Protein AF-A0ABD6SXW4-F1 (afdb_monomer_lite)

Sequence (346 aa):
MRTGWLLDGNQWYYLNSNGTMKTGWLLDGNQWYYLNSNGTMKTGWLQEGSTWYYLQLNGVMQTGFASIDGTTYYFNNSGIWIPENNITATSYINLDLTYASNVTGKEIDADIKKYQPDSPLIGHGNDFVAAQAQYGVNALYLAAHAILESGYGKSEIAYRKHNLFGLRAYDQDPFKYAKYLPTFGDSIAYNANYVRDKYLEKNGSYYYGPTLQGMNVMYSTDQEWSTKIAKIMERIKPFQKQDYLYAKKLPKNPNTLNVDALSNNIPYKTYPQGTKATAKLAAFYYVVPYSFDGVIKSQSVTENNQGTLALGTSVFVHREDPNGWVEFSFTINGNKYWILKTKLNM

Structure (mmCIF, N/CA/C/O backbone):
data_AF-A0ABD6SXW4-F1
#
_entry.id   AF-A0ABD6SXW4-F1
#
loop_
_atom_site.group_PDB
_atom_site.id
_atom_site.type_symbol
_atom_site.label_atom_id
_atom_site.label_alt_id
_atom_site.label_comp_id
_atom_site.label_asym_id
_atom_site.label_entity_id
_atom_site.label_seq_id
_atom_site.pdbx_PDB_ins_code
_atom_site.Cartn_x
_atom_site.Cartn_y
_atom_site.Cartn_z
_atom_site.occupancy
_atom_site.B_iso_or_equiv
_atom_site.auth_seq_id
_atom_site.auth_comp_id
_atom_site.auth_asym_id
_atom_site.auth_atom_id
_atom_site.pdbx_PDB_model_num
ATOM 1 N N . MET A 1 1 ? -51.492 -5.420 15.276 1.00 81.06 1 MET A N 1
ATOM 2 C CA . MET A 1 1 ? -50.187 -5.904 15.779 1.00 81.06 1 MET A CA 1
ATOM 3 C C . MET A 1 1 ? -49.276 -4.698 15.944 1.00 81.06 1 MET A C 1
ATOM 5 O O . MET A 1 1 ? -49.289 -3.856 15.056 1.00 81.06 1 MET A O 1
ATOM 9 N N . ARG A 1 2 ? -48.580 -4.560 17.079 1.00 85.44 2 ARG A N 1
ATOM 10 C CA . ARG A 1 2 ? -47.671 -3.429 17.333 1.00 85.44 2 ARG A CA 1
ATOM 11 C C . ARG A 1 2 ? -46.278 -3.768 16.793 1.00 85.44 2 ARG A C 1
ATOM 13 O O . ARG A 1 2 ? -45.851 -4.911 16.910 1.00 85.44 2 ARG A O 1
ATOM 20 N N . THR A 1 3 ? -45.607 -2.791 16.197 1.00 95.62 3 THR A N 1
ATOM 21 C CA . THR A 1 3 ? -44.266 -2.909 15.602 1.00 95.62 3 THR A CA 1
ATOM 22 C C . THR A 1 3 ? -43.436 -1.682 15.983 1.00 95.62 3 THR A C 1
ATOM 24 O O . THR A 1 3 ? -44.004 -0.651 16.349 1.00 95.62 3 THR A O 1
ATOM 27 N N . GLY A 1 4 ? -42.112 -1.770 15.872 1.00 97.12 4 GLY A N 1
ATOM 28 C CA . GLY A 1 4 ? -41.175 -0.707 16.234 1.00 97.12 4 GLY A CA 1
ATOM 29 C C . GLY A 1 4 ? -40.938 -0.598 17.741 1.00 97.12 4 GLY A C 1
ATOM 30 O O . GLY A 1 4 ? -41.148 -1.557 18.490 1.00 97.12 4 GLY A O 1
ATOM 31 N N . TRP A 1 5 ? -40.486 0.577 18.181 1.00 97.50 5 TRP A N 1
ATOM 32 C CA . TRP A 1 5 ? -40.189 0.846 19.586 1.00 97.50 5 TRP A CA 1
ATOM 33 C C . TRP A 1 5 ? -41.436 0.762 20.473 1.00 97.50 5 TRP A C 1
ATOM 35 O O . TRP A 1 5 ? -42.481 1.366 20.213 1.00 97.50 5 TRP A O 1
ATOM 45 N N . LEU A 1 6 ? -41.300 0.017 21.563 1.00 96.81 6 LEU A N 1
ATOM 46 C CA . LEU A 1 6 ? -42.312 -0.192 22.585 1.00 96.81 6 LEU A CA 1
ATOM 47 C C . LEU A 1 6 ? -41.705 0.161 23.941 1.00 96.81 6 LEU A C 1
ATOM 49 O O . LEU A 1 6 ? -40.768 -0.492 24.384 1.00 96.81 6 LEU A O 1
ATOM 53 N N . LEU A 1 7 ? -42.264 1.167 24.606 1.00 96.69 7 LEU A N 1
ATOM 54 C CA . LEU A 1 7 ? -42.040 1.379 26.030 1.00 96.69 7 LEU A CA 1
ATOM 55 C C . LEU A 1 7 ? -43.058 0.539 26.802 1.00 96.69 7 LEU A C 1
ATOM 57 O O . LEU A 1 7 ? -44.264 0.724 26.615 1.00 96.69 7 LEU A O 1
ATOM 61 N N . ASP A 1 8 ? -42.569 -0.366 27.643 1.00 95.75 8 ASP A N 1
ATOM 62 C CA . ASP A 1 8 ? -43.385 -1.137 28.577 1.00 95.75 8 ASP A CA 1
ATOM 63 C C . ASP A 1 8 ? -42.783 -1.045 29.986 1.00 95.75 8 ASP A C 1
ATOM 65 O O . ASP A 1 8 ? -41.601 -1.331 30.211 1.00 95.75 8 ASP A O 1
ATOM 69 N N . GLY A 1 9 ? -43.580 -0.537 30.929 1.00 94.44 9 GLY A N 1
ATOM 70 C CA . GLY A 1 9 ? -43.084 -0.030 32.207 1.00 94.44 9 GLY A CA 1
ATOM 71 C C . GLY A 1 9 ? -42.001 1.040 32.008 1.00 94.44 9 GLY A C 1
ATOM 72 O O . GLY A 1 9 ? -42.246 2.075 31.394 1.00 94.44 9 GLY A O 1
ATOM 73 N N . ASN A 1 10 ? -40.792 0.764 32.508 1.00 94.56 10 ASN A N 1
ATOM 74 C CA . ASN A 1 10 ? -39.613 1.636 32.386 1.00 94.56 10 ASN A CA 1
ATOM 75 C C . ASN A 1 10 ? -38.541 1.064 31.441 1.00 94.56 10 ASN A C 1
ATOM 77 O O . ASN A 1 10 ? -37.372 1.434 31.537 1.00 94.56 10 ASN A O 1
ATOM 81 N N . GLN A 1 11 ? -38.904 0.112 30.579 1.00 97.38 11 GLN A N 1
ATOM 82 C CA . GLN A 1 11 ? -37.970 -0.561 29.681 1.00 97.38 11 GLN A CA 1
ATOM 83 C C . GLN A 1 11 ? -38.415 -0.384 28.232 1.00 97.38 11 GLN A C 1
ATOM 85 O O . GLN A 1 11 ? -39.595 -0.509 27.901 1.00 97.38 11 GLN A O 1
ATOM 90 N N . TRP A 1 12 ? -37.451 -0.091 27.364 1.00 98.25 12 TRP A N 1
ATOM 91 C CA . TRP A 1 12 ? -37.673 -0.031 25.926 1.00 98.25 12 TRP A CA 1
ATOM 92 C C . TRP A 1 12 ? -37.436 -1.398 25.299 1.00 98.25 12 TRP A C 1
ATOM 94 O O . TRP A 1 12 ? -36.482 -2.085 25.645 1.00 98.25 12 TRP A O 1
ATOM 104 N N . TYR A 1 13 ? -38.283 -1.753 24.346 1.00 98.19 13 TYR A N 1
ATOM 105 C CA . TYR A 1 13 ? -38.214 -2.953 23.525 1.00 98.19 13 TYR A CA 1
ATOM 106 C C . TYR A 1 13 ? -38.364 -2.551 22.060 1.00 98.19 13 TYR A C 1
ATOM 108 O O . TYR A 1 13 ? -38.882 -1.475 21.753 1.00 98.19 13 TYR A O 1
ATOM 116 N N . TYR A 1 14 ? -37.984 -3.442 21.149 1.00 98.25 14 TYR A N 1
ATOM 117 C CA . TYR A 1 14 ? -38.260 -3.270 19.726 1.00 98.25 14 TYR A CA 1
ATOM 118 C C . TYR A 1 14 ? -39.000 -4.487 19.179 1.00 98.25 14 TYR A C 1
ATOM 120 O O . TYR A 1 14 ? -38.562 -5.623 19.362 1.00 98.25 14 TYR A O 1
ATOM 128 N N . LEU A 1 15 ? -40.128 -4.257 18.510 1.00 97.88 15 LEU A N 1
ATOM 129 C CA . LEU A 1 15 ? -40.916 -5.297 17.855 1.00 97.88 15 LEU A CA 1
ATOM 130 C C . LEU A 1 15 ? -40.662 -5.266 16.343 1.00 97.88 15 LEU A C 1
ATOM 132 O O . LEU A 1 15 ? -40.878 -4.249 15.687 1.00 97.88 15 LEU A O 1
ATOM 136 N N . ASN A 1 16 ? -40.233 -6.391 15.779 1.00 95.81 16 ASN A N 1
ATOM 137 C CA . ASN A 1 16 ? -40.057 -6.571 14.340 1.00 95.81 16 ASN A CA 1
ATOM 138 C C . ASN A 1 16 ? -41.385 -6.379 13.586 1.00 95.81 16 ASN A C 1
ATOM 140 O O . ASN A 1 16 ? -42.467 -6.384 14.172 1.00 95.81 16 ASN A O 1
ATOM 144 N N . SER A 1 17 ? -41.324 -6.287 12.256 1.00 94.75 17 SER A N 1
ATOM 145 C CA . SER A 1 17 ? -42.511 -6.134 11.396 1.00 94.75 17 SER A CA 1
ATOM 146 C C . SER A 1 17 ? -43.548 -7.256 11.553 1.00 94.75 17 SER A C 1
ATOM 148 O O . SER A 1 17 ? -44.739 -7.028 11.356 1.00 94.75 17 SER A O 1
ATOM 150 N N . ASN A 1 18 ? -43.116 -8.455 11.952 1.00 94.12 18 ASN A N 1
ATOM 151 C CA . ASN A 1 18 ? -43.975 -9.603 12.255 1.00 94.12 18 ASN A CA 1
ATOM 152 C C . ASN A 1 18 ? -44.453 -9.647 13.725 1.00 94.12 18 ASN A C 1
ATOM 154 O O . ASN A 1 18 ? -44.974 -10.669 14.161 1.00 94.12 18 ASN A O 1
ATOM 158 N N . GLY A 1 19 ? -44.229 -8.583 14.503 1.00 92.56 19 GLY A N 1
ATOM 159 C CA . GLY A 1 19 ? -44.618 -8.475 15.912 1.00 92.56 19 GLY A CA 1
ATOM 160 C C . GLY A 1 19 ? -43.721 -9.232 16.896 1.00 92.56 19 GLY A C 1
ATOM 161 O O . GLY A 1 19 ? -43.961 -9.158 18.099 1.00 92.56 19 GLY A O 1
ATOM 162 N N . THR A 1 20 ? -42.691 -9.945 16.427 1.00 95.69 20 THR A N 1
ATOM 163 C CA . THR A 1 20 ? -41.740 -10.638 17.316 1.00 95.69 20 THR A CA 1
ATOM 164 C C . THR A 1 20 ? -40.787 -9.653 17.990 1.00 95.69 20 THR A C 1
ATOM 166 O O . THR A 1 20 ? -40.373 -8.665 17.386 1.00 95.69 20 THR A O 1
ATOM 169 N N . MET A 1 21 ? -40.407 -9.927 19.237 1.00 96.94 21 MET A N 1
ATOM 170 C CA . MET A 1 21 ? -39.456 -9.102 19.986 1.00 96.94 21 MET A CA 1
ATOM 171 C C . MET A 1 21 ? -38.031 -9.263 19.438 1.00 96.94 21 MET A C 1
ATOM 173 O O . MET A 1 21 ? -37.552 -10.383 19.253 1.00 96.94 21 MET A O 1
ATOM 177 N N . LYS A 1 22 ? -37.347 -8.147 19.176 1.00 97.81 22 LYS A N 1
ATOM 178 C CA . LYS A 1 22 ? -35.953 -8.117 18.722 1.00 97.81 22 LYS A CA 1
ATOM 179 C C . LYS A 1 22 ? -34.998 -8.273 19.905 1.00 97.81 22 LYS A C 1
ATOM 181 O O . LYS A 1 22 ? -35.182 -7.665 20.953 1.00 97.81 22 LYS A O 1
ATOM 186 N N . THR A 1 23 ? -33.934 -9.037 19.686 1.00 98.31 23 THR A N 1
ATOM 187 C CA . THR A 1 23 ? -32.762 -9.150 20.566 1.00 98.31 23 THR A CA 1
ATOM 188 C C . THR A 1 23 ? -31.482 -8.915 19.752 1.00 98.31 23 THR A C 1
ATOM 190 O O . THR A 1 23 ? -31.506 -8.967 18.515 1.00 98.31 23 THR A O 1
ATOM 193 N N . GLY A 1 24 ? -30.368 -8.622 20.418 1.00 98.31 24 GLY A N 1
ATOM 194 C CA . GLY A 1 24 ? -29.084 -8.273 19.808 1.00 98.31 24 GLY A CA 1
ATOM 195 C C . GLY A 1 24 ? -29.079 -6.897 19.137 1.00 98.31 24 GLY A C 1
ATOM 196 O O . GLY A 1 24 ? -29.911 -6.038 19.432 1.00 98.31 24 GLY A O 1
ATOM 197 N N . TRP A 1 25 ? -28.148 -6.694 18.204 1.00 98.12 25 TRP A N 1
ATOM 198 C CA . TRP A 1 25 ? -28.010 -5.434 17.472 1.00 98.12 25 TRP A CA 1
ATOM 199 C C . TRP A 1 25 ? -29.237 -5.089 16.625 1.00 98.12 25 TRP A C 1
ATOM 201 O O . TRP A 1 25 ? -29.812 -5.944 15.939 1.00 98.12 25 TRP A O 1
ATOM 211 N N . LEU A 1 26 ? -29.593 -3.810 16.645 1.00 98.19 26 LEU A N 1
ATOM 212 C CA . LEU A 1 26 ? -30.638 -3.192 15.843 1.00 98.19 26 LEU A CA 1
ATOM 213 C C . LEU A 1 26 ? -30.069 -1.933 15.190 1.00 98.19 26 LEU A C 1
ATOM 215 O O . LEU A 1 26 ? -29.584 -1.045 15.886 1.00 98.19 26 LEU A O 1
ATOM 219 N N . LEU A 1 27 ? -30.167 -1.853 13.866 1.00 97.69 27 LEU A N 1
ATOM 220 C CA . LEU A 1 27 ? -30.000 -0.606 13.131 1.00 97.69 27 LEU A CA 1
ATOM 221 C C . LEU A 1 27 ? -31.391 -0.031 12.879 1.00 97.69 27 LEU A C 1
ATOM 223 O O . LEU A 1 27 ? -32.178 -0.639 12.154 1.00 97.69 27 LEU A O 1
ATOM 227 N N . ASP A 1 28 ? -31.686 1.113 13.485 1.00 97.19 28 ASP A N 1
ATOM 228 C CA . ASP A 1 28 ? -32.932 1.848 13.276 1.00 97.19 28 ASP A CA 1
ATOM 229 C C . ASP A 1 28 ? -32.594 3.248 12.751 1.00 97.19 28 ASP A C 1
ATOM 231 O O . ASP A 1 28 ? -31.861 4.019 13.378 1.00 97.19 28 ASP A O 1
ATOM 235 N N . GLY A 1 29 ? -33.035 3.543 11.526 1.00 95.44 29 GLY A N 1
ATOM 236 C CA . GLY A 1 29 ? -32.526 4.682 10.762 1.00 95.44 29 GLY A CA 1
ATOM 237 C C . GLY A 1 29 ? -31.007 4.592 10.558 1.00 95.44 29 GLY A C 1
ATOM 238 O O . GLY A 1 29 ? -30.512 3.648 9.949 1.00 95.44 29 GLY A O 1
ATOM 239 N N . ASN A 1 30 ? -30.272 5.576 11.085 1.00 95.75 30 ASN A N 1
ATOM 240 C CA . ASN A 1 30 ? -28.803 5.636 11.037 1.00 95.75 30 ASN A CA 1
ATOM 241 C C . ASN A 1 30 ? -28.153 5.396 12.411 1.00 95.75 30 ASN A C 1
ATOM 243 O O . ASN A 1 30 ? -26.992 5.749 12.615 1.00 95.75 30 ASN A O 1
ATOM 247 N N . GLN A 1 31 ? -28.905 4.856 13.372 1.00 98.00 31 GLN A N 1
ATOM 248 C CA . GLN A 1 31 ? -28.453 4.669 14.746 1.00 98.00 31 GLN A CA 1
ATOM 249 C C . GLN A 1 31 ? -28.452 3.187 15.114 1.00 98.00 31 GLN A C 1
ATOM 251 O O . GLN A 1 31 ? -29.396 2.450 14.830 1.00 98.00 31 GLN A O 1
ATOM 256 N N . TRP A 1 32 ? -27.363 2.757 15.748 1.00 98.50 32 TRP A N 1
ATOM 257 C CA . TRP A 1 32 ? -27.237 1.409 16.284 1.00 98.50 32 TRP A CA 1
ATOM 258 C C . TRP A 1 32 ? -27.700 1.367 17.734 1.00 98.50 32 TRP A C 1
ATOM 260 O O . TRP A 1 32 ? -27.350 2.238 18.527 1.00 98.50 32 TRP A O 1
ATOM 270 N N . TYR A 1 33 ? -28.436 0.317 18.070 1.00 98.69 33 TYR A N 1
ATOM 271 C CA . TYR A 1 33 ? -28.928 -0.008 19.402 1.00 98.69 33 TYR A CA 1
ATOM 272 C C . TYR A 1 33 ? -28.621 -1.471 19.706 1.00 98.69 33 TYR A C 1
ATOM 274 O O . TYR A 1 33 ? -28.428 -2.280 18.793 1.00 98.69 33 TYR A O 1
ATOM 282 N N . TYR A 1 34 ? -28.650 -1.834 20.985 1.00 98.62 34 TYR A N 1
ATOM 283 C CA . TYR A 1 34 ? -28.546 -3.224 21.411 1.00 98.62 34 TYR A CA 1
ATOM 284 C C . TYR A 1 34 ? -29.725 -3.604 22.298 1.00 98.62 34 TYR A C 1
ATOM 286 O O . TYR A 1 34 ? -30.051 -2.887 23.243 1.00 98.62 34 TYR A O 1
ATOM 294 N N . LEU A 1 35 ? -30.362 -4.731 21.998 1.00 98.56 35 LEU A N 1
ATOM 295 C CA . LEU A 1 35 ? -31.445 -5.300 22.791 1.00 98.56 35 LEU A CA 1
ATOM 296 C C . LEU A 1 35 ? -30.899 -6.538 23.511 1.00 98.56 35 LEU A C 1
ATOM 298 O O . LEU A 1 35 ? -30.357 -7.443 22.880 1.00 98.56 35 LEU A O 1
ATOM 302 N N . ASN A 1 36 ? -31.032 -6.593 24.831 1.00 98.19 36 ASN A N 1
ATOM 303 C CA . ASN A 1 36 ? -30.627 -7.734 25.648 1.00 98.19 36 ASN A CA 1
ATOM 304 C C . ASN A 1 36 ? -31.356 -9.022 25.228 1.00 98.19 36 ASN A C 1
ATOM 306 O O . ASN A 1 36 ? -32.326 -9.003 24.471 1.00 98.19 36 ASN A O 1
ATOM 310 N N . SER A 1 37 ? -30.929 -10.166 25.763 1.00 97.25 37 SER A N 1
ATOM 311 C CA . SER A 1 37 ? -31.580 -11.461 25.506 1.00 97.25 37 SER A CA 1
ATOM 312 C C . SER A 1 37 ? -33.049 -11.508 25.948 1.00 97.25 37 SER A C 1
ATOM 314 O O . SER A 1 37 ? -33.842 -12.229 25.350 1.00 97.25 37 SER A O 1
ATOM 316 N N . ASN A 1 38 ? -33.427 -10.712 26.952 1.00 97.00 38 ASN A N 1
ATOM 317 C CA . ASN A 1 38 ? -34.814 -10.515 27.386 1.00 97.00 38 ASN A CA 1
ATOM 318 C C . ASN A 1 38 ? -35.558 -9.421 26.587 1.00 97.00 38 ASN A C 1
ATOM 320 O O . ASN A 1 38 ? -36.681 -9.078 26.937 1.00 97.00 38 ASN A O 1
ATOM 324 N N . GLY A 1 39 ? -34.935 -8.861 25.546 1.00 97.44 39 GLY A N 1
ATOM 325 C CA . GLY A 1 39 ? -35.496 -7.848 24.651 1.00 97.44 39 GLY A CA 1
ATOM 326 C C . GLY A 1 39 ? -35.411 -6.404 25.138 1.00 97.44 39 GLY A C 1
ATOM 327 O O . GLY A 1 39 ? -35.758 -5.508 24.369 1.00 97.44 39 GLY A O 1
ATOM 328 N N . THR A 1 40 ? -34.940 -6.149 26.363 1.00 98.38 40 THR A N 1
ATOM 329 C CA . THR A 1 40 ? -34.820 -4.772 26.859 1.00 98.38 40 THR A CA 1
ATOM 330 C C . THR A 1 40 ? -33.665 -4.037 26.185 1.00 98.38 40 THR A C 1
ATOM 332 O O . THR A 1 40 ? -32.599 -4.606 25.951 1.00 98.38 40 THR A O 1
ATOM 335 N N . MET A 1 41 ? -33.839 -2.752 25.896 1.00 98.62 41 MET A N 1
ATOM 336 C CA . MET A 1 41 ? -32.800 -1.896 25.335 1.00 98.62 41 MET A CA 1
ATOM 337 C C . MET A 1 41 ? -31.646 -1.734 26.326 1.00 98.62 41 MET A C 1
ATOM 339 O O . MET A 1 41 ? -31.831 -1.318 27.470 1.00 98.62 41 MET A O 1
ATOM 343 N N . LYS A 1 42 ? -30.436 -2.057 25.877 1.00 98.44 42 LYS A N 1
ATOM 344 C CA . LYS A 1 42 ? -29.208 -1.896 26.646 1.00 98.44 42 LYS A CA 1
ATOM 345 C C . LYS A 1 42 ? -28.802 -0.425 26.670 1.00 98.44 42 LYS A C 1
ATOM 347 O O . LYS A 1 42 ? -28.753 0.241 25.640 1.00 98.44 42 LYS A O 1
ATOM 352 N N . THR A 1 43 ? -28.416 0.035 27.850 1.00 98.31 43 THR A N 1
ATOM 353 C CA . THR A 1 43 ? -27.631 1.254 28.061 1.00 98.31 43 THR A CA 1
ATOM 354 C C . THR A 1 43 ? -26.338 0.901 28.808 1.00 98.31 43 THR A C 1
ATOM 356 O O . THR A 1 43 ? -26.193 -0.205 29.355 1.00 98.31 43 THR A O 1
ATOM 359 N N . GLY A 1 44 ? -25.372 1.815 28.796 1.00 98.38 44 GLY A N 1
ATOM 360 C CA . GLY A 1 44 ? -24.052 1.650 29.397 1.00 98.38 44 GLY A CA 1
ATOM 361 C C . GLY A 1 44 ? -23.144 0.687 28.629 1.00 98.38 44 GLY A C 1
ATOM 362 O O . GLY A 1 44 ? -23.331 0.426 27.440 1.00 98.38 44 GLY A O 1
ATOM 363 N N . TRP A 1 45 ? -22.151 0.143 29.330 1.00 98.25 45 TRP A N 1
ATOM 364 C CA . TRP A 1 45 ? -21.173 -0.777 28.755 1.00 98.25 45 TRP A CA 1
ATOM 365 C C . TRP A 1 45 ? -21.798 -2.098 28.291 1.00 98.25 45 TRP A C 1
ATOM 367 O O . TRP A 1 45 ? -22.650 -2.687 28.970 1.00 98.25 45 TRP A O 1
ATOM 377 N N . LEU A 1 46 ? -21.329 -2.569 27.138 1.00 98.19 46 LEU A N 1
ATOM 378 C CA . LEU A 1 46 ? -21.639 -3.863 26.542 1.00 98.19 46 LEU A CA 1
ATOM 379 C C . LEU A 1 46 ? -20.328 -4.549 26.150 1.00 98.19 46 LEU A C 1
ATOM 381 O O . LEU A 1 46 ? -19.513 -3.955 25.448 1.00 98.19 46 LEU A O 1
ATOM 385 N N . GLN A 1 47 ? -20.154 -5.801 26.569 1.00 97.56 47 GLN A N 1
ATOM 386 C CA . GLN A 1 47 ? -19.048 -6.653 26.141 1.00 97.56 47 GLN A CA 1
ATOM 387 C C . GLN A 1 47 ? -19.579 -7.775 25.249 1.00 97.56 47 GLN A C 1
ATOM 389 O O . GLN A 1 47 ? -20.420 -8.562 25.678 1.00 97.56 47 GLN A O 1
ATOM 394 N N . GLU A 1 48 ? -19.046 -7.883 24.036 1.00 95.38 48 GLU A N 1
ATOM 395 C CA . GLU A 1 48 ? -19.288 -9.003 23.128 1.00 95.38 48 GLU A CA 1
ATOM 396 C C . GLU A 1 48 ? -17.958 -9.674 22.779 1.00 95.38 48 GLU A C 1
ATOM 398 O O . GLU A 1 48 ? -17.109 -9.118 22.079 1.00 95.38 48 GLU A O 1
ATOM 403 N N . GLY A 1 49 ? -17.743 -10.877 23.318 1.00 93.50 49 GLY A N 1
ATOM 404 C CA . GLY A 1 49 ? -16.448 -11.550 23.238 1.00 93.50 49 GLY A CA 1
ATOM 405 C C . GLY A 1 49 ? -15.340 -10.716 23.894 1.00 93.50 49 GLY A C 1
ATOM 406 O O . GLY A 1 49 ? -15.398 -10.404 25.084 1.00 93.50 49 GLY A O 1
ATOM 407 N N . SER A 1 50 ? -14.320 -10.347 23.116 1.00 91.06 50 SER A N 1
ATOM 408 C CA . SER A 1 50 ? -13.221 -9.472 23.554 1.00 91.06 50 SER A CA 1
ATOM 409 C C . SER A 1 50 ? -13.452 -7.989 23.243 1.00 91.06 50 SER A C 1
ATOM 411 O O . SER A 1 50 ? -12.553 -7.175 23.448 1.00 91.06 50 SER A O 1
ATOM 413 N N . THR A 1 51 ? -14.610 -7.635 22.688 1.00 94.94 51 THR A N 1
ATOM 414 C CA . THR A 1 51 ? -14.903 -6.298 22.175 1.00 94.94 51 THR A CA 1
ATOM 415 C C . THR A 1 51 ? -15.858 -5.573 23.112 1.00 94.94 51 THR A C 1
ATOM 417 O O . THR A 1 51 ? -16.826 -6.155 23.595 1.00 94.94 51 THR A O 1
ATOM 420 N N . TRP A 1 52 ? -15.586 -4.296 23.365 1.00 97.56 52 TRP A N 1
ATOM 421 C CA . TRP A 1 52 ? -16.422 -3.447 24.208 1.00 97.56 52 TRP A CA 1
ATOM 422 C C . TRP A 1 52 ? -17.082 -2.347 23.389 1.00 97.56 52 TRP A C 1
ATOM 424 O O . TRP A 1 52 ? -16.471 -1.786 22.481 1.00 97.56 52 TRP A O 1
ATOM 434 N N . TYR A 1 53 ? -18.309 -2.024 23.769 1.00 98.31 53 TYR A N 1
ATOM 435 C CA . TYR A 1 53 ? -19.145 -0.968 23.218 1.00 98.31 53 TYR A CA 1
ATOM 436 C C . TYR A 1 53 ? -19.747 -0.169 24.371 1.00 98.31 53 TYR A C 1
ATOM 438 O O . TYR A 1 53 ? -19.827 -0.648 25.507 1.00 98.31 53 TYR A O 1
ATOM 446 N N . TYR A 1 54 ? -20.233 1.027 24.066 1.00 98.50 54 TYR A N 1
ATOM 447 C CA . TYR A 1 54 ? -21.004 1.822 25.010 1.00 98.50 54 TYR A CA 1
ATOM 448 C C . TYR A 1 54 ? -22.300 2.288 24.361 1.00 98.50 54 TYR A C 1
ATOM 450 O O . TYR A 1 54 ? -22.283 2.877 23.282 1.00 98.50 54 TYR A O 1
ATOM 458 N N . LEU A 1 55 ? -23.426 2.000 25.007 1.00 98.50 55 LEU A N 1
ATOM 459 C CA . LEU A 1 55 ? -24.745 2.458 24.595 1.00 98.50 55 LEU A CA 1
ATOM 460 C C . LEU A 1 55 ? -25.097 3.661 25.471 1.00 98.50 55 LEU A C 1
ATOM 462 O O . LEU A 1 55 ? -25.125 3.563 26.697 1.00 98.50 55 LEU A O 1
ATOM 466 N N . GLN A 1 56 ? -25.347 4.808 24.851 1.00 98.06 56 GLN A N 1
ATOM 467 C CA . GLN A 1 56 ? -25.735 6.030 25.550 1.00 98.06 56 GLN A CA 1
ATOM 468 C C . GLN A 1 56 ? -27.049 5.826 26.326 1.00 98.06 56 GLN A C 1
ATOM 470 O O . GLN A 1 56 ? -27.748 4.826 26.162 1.00 98.06 56 GLN A O 1
ATOM 475 N N . LEU A 1 57 ? -27.428 6.786 27.175 1.00 96.38 57 LEU A N 1
ATOM 476 C CA . LEU A 1 57 ? -28.655 6.683 27.981 1.00 96.38 57 LEU A CA 1
ATOM 477 C C . LEU A 1 57 ? -29.935 6.560 27.136 1.00 96.38 57 LEU A C 1
ATOM 479 O O . LEU A 1 57 ? -30.909 5.963 27.582 1.00 96.38 57 LEU A O 1
ATOM 483 N N . ASN A 1 58 ? -29.924 7.082 25.909 1.00 96.75 58 ASN A N 1
ATOM 484 C CA . ASN A 1 58 ? -31.003 6.921 24.930 1.00 96.75 58 ASN A CA 1
ATOM 485 C C . ASN A 1 58 ? -30.889 5.624 24.097 1.00 96.75 58 ASN A C 1
ATOM 487 O O . ASN A 1 58 ? -31.625 5.462 23.129 1.00 96.75 58 ASN A O 1
ATOM 491 N N . GLY A 1 59 ? -29.955 4.730 24.435 1.00 97.69 59 GLY A N 1
ATOM 492 C CA . GLY A 1 59 ? -29.703 3.453 23.763 1.00 97.69 59 GLY A CA 1
ATOM 493 C C . GLY A 1 59 ? -28.818 3.524 22.520 1.00 97.69 59 GLY A C 1
ATOM 494 O O . GLY A 1 59 ? -28.425 2.475 22.015 1.00 97.69 59 GLY A O 1
ATOM 495 N N . VAL A 1 60 ? -28.481 4.721 22.031 1.00 98.56 60 VAL A N 1
ATOM 496 C CA . VAL A 1 60 ? -27.671 4.884 20.817 1.00 98.56 60 VAL A CA 1
ATOM 497 C C . VAL A 1 60 ? -26.221 4.487 21.092 1.00 98.56 60 VAL A C 1
ATOM 499 O O . VAL A 1 60 ? -25.600 4.963 22.042 1.00 98.56 60 VAL A O 1
ATOM 502 N N . MET A 1 61 ? -25.651 3.642 20.239 1.00 98.56 61 MET A N 1
ATOM 503 C CA . MET A 1 61 ? -24.248 3.240 20.292 1.00 98.56 61 MET A CA 1
ATOM 504 C C . MET A 1 61 ? -23.318 4.449 20.147 1.00 98.56 61 MET A C 1
ATOM 506 O O . MET A 1 61 ? -23.457 5.260 19.231 1.00 98.56 61 MET A O 1
ATOM 510 N N . GLN A 1 62 ? -22.357 4.570 21.057 1.00 98.25 62 GLN A N 1
ATOM 511 C CA . GLN A 1 62 ? -21.354 5.623 21.047 1.00 98.25 62 GLN A CA 1
ATOM 512 C C . GLN A 1 62 ? -20.325 5.397 19.934 1.00 98.25 62 GLN A C 1
ATOM 514 O O . GLN A 1 62 ? -19.807 4.298 19.754 1.00 98.25 62 GLN A O 1
ATOM 519 N N . THR A 1 63 ? -19.970 6.479 19.246 1.00 97.38 63 THR A N 1
ATOM 520 C CA . THR A 1 63 ? -18.811 6.574 18.348 1.00 97.38 63 THR A CA 1
ATOM 521 C C . THR A 1 63 ? -18.017 7.835 18.693 1.00 97.38 63 THR A C 1
ATOM 523 O O . THR A 1 63 ? -18.585 8.793 19.216 1.00 97.38 63 THR A O 1
ATOM 526 N N . GLY A 1 64 ? -16.725 7.880 18.384 1.00 95.25 64 GLY A N 1
ATOM 527 C CA . GLY A 1 64 ? -15.852 9.007 18.717 1.00 95.25 64 GLY A CA 1
ATOM 528 C C . GLY A 1 64 ? -15.487 9.075 20.203 1.00 95.25 64 GLY A C 1
ATOM 529 O O . GLY A 1 64 ? -15.575 8.083 20.927 1.00 95.25 64 GLY A O 1
ATOM 530 N N . PHE A 1 65 ? -15.0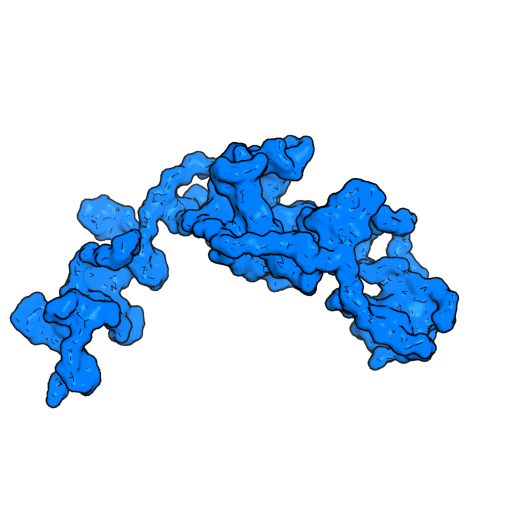38 10.249 20.649 1.00 94.56 65 PHE A N 1
ATOM 531 C CA . PHE A 1 65 ? -14.674 10.489 22.045 1.00 94.56 65 PHE A CA 1
ATOM 532 C C . PHE A 1 65 ? -15.909 10.633 22.941 1.00 94.56 65 PHE A C 1
ATOM 534 O O . PHE A 1 65 ? -16.859 11.326 22.581 1.00 94.56 65 PHE A O 1
ATOM 541 N N . ALA A 1 66 ? -15.863 10.033 24.128 1.00 95.38 66 ALA A N 1
ATOM 542 C CA . ALA A 1 66 ? -16.872 10.192 25.169 1.00 95.38 66 ALA A CA 1
ATOM 543 C C . ALA A 1 66 ? -16.219 10.265 26.553 1.00 95.38 66 ALA A C 1
ATOM 545 O O . ALA A 1 66 ? -15.264 9.542 26.828 1.00 95.38 66 ALA A O 1
ATOM 546 N N . SER A 1 67 ? -16.756 11.117 27.429 1.00 95.50 67 SER A N 1
ATOM 547 C CA . SER A 1 67 ? -16.413 11.117 28.854 1.00 95.50 67 SER A CA 1
ATOM 548 C C . SER A 1 67 ? -17.424 10.249 29.599 1.00 95.50 67 SER A C 1
ATOM 550 O O . SER A 1 67 ? -18.619 10.544 29.583 1.00 95.50 67 SER A O 1
ATOM 552 N N . ILE A 1 68 ? -16.952 9.157 30.197 1.00 95.75 68 ILE A N 1
ATOM 553 C CA . ILE A 1 68 ? -17.756 8.187 30.948 1.00 95.75 68 ILE A CA 1
ATOM 554 C C . ILE A 1 68 ? -17.141 8.104 32.342 1.00 95.75 68 ILE A C 1
ATOM 556 O O . ILE A 1 68 ? -15.967 7.764 32.484 1.00 95.75 68 ILE A O 1
ATOM 560 N N . ASP A 1 69 ? -17.914 8.488 33.359 1.00 92.94 69 ASP A N 1
ATOM 561 C CA . ASP A 1 69 ? -17.482 8.530 34.763 1.00 92.94 69 ASP A CA 1
ATOM 562 C C . ASP A 1 69 ? -16.162 9.300 34.979 1.00 92.94 69 ASP A C 1
ATOM 564 O O . ASP A 1 69 ? -15.281 8.894 35.734 1.00 92.94 69 ASP A O 1
ATOM 568 N N . GLY A 1 70 ? -15.999 10.422 34.266 1.00 91.69 70 GLY A N 1
ATOM 569 C CA . GLY A 1 70 ? -14.812 11.280 34.352 1.00 91.69 70 GLY A CA 1
ATOM 570 C C . GLY A 1 70 ? -13.582 10.766 33.596 1.00 91.69 70 GLY A C 1
ATOM 571 O O . GLY A 1 70 ? -12.553 11.438 33.599 1.00 91.69 70 GLY A O 1
ATOM 572 N N . THR A 1 71 ? -13.678 9.618 32.919 1.00 91.94 71 THR A N 1
ATOM 573 C CA . THR A 1 71 ? -12.610 9.057 32.080 1.00 91.94 71 THR A CA 1
ATOM 574 C C . THR A 1 71 ? -12.956 9.219 30.600 1.00 91.94 71 THR A C 1
ATOM 576 O O . THR A 1 71 ? -14.085 8.957 30.185 1.00 91.94 71 THR A O 1
ATOM 579 N N . THR A 1 72 ? -11.989 9.650 29.785 1.00 92.75 72 THR A N 1
ATOM 580 C CA . THR A 1 72 ? -12.166 9.783 28.331 1.00 92.75 72 THR A CA 1
ATOM 581 C C . THR A 1 72 ? -11.921 8.446 27.636 1.00 92.75 72 THR A C 1
ATOM 583 O O . THR A 1 72 ? -10.862 7.846 27.788 1.00 92.75 72 THR A O 1
ATOM 586 N N . TYR A 1 73 ? -12.881 8.015 26.821 1.00 93.56 73 TYR A N 1
ATOM 587 C CA . TYR A 1 73 ? -12.812 6.815 25.990 1.00 93.56 73 TYR A CA 1
ATOM 588 C C . TYR A 1 73 ? -12.975 7.187 24.517 1.00 93.56 73 TYR A C 1
ATOM 590 O O . TYR A 1 73 ? -13.704 8.124 24.187 1.00 93.56 73 TYR A O 1
ATOM 598 N N . TYR A 1 74 ? -12.331 6.435 23.624 1.00 94.38 74 TYR A N 1
ATOM 599 C CA . TYR A 1 74 ? -12.524 6.558 22.181 1.00 94.38 74 TYR A CA 1
ATOM 600 C C . TYR A 1 74 ? -13.192 5.300 21.621 1.00 94.38 74 TYR A C 1
ATOM 602 O O . TYR A 1 74 ? -12.738 4.181 21.864 1.00 94.38 74 TYR A O 1
ATOM 610 N N . PHE A 1 75 ? -14.256 5.492 20.845 1.00 95.38 75 PHE A N 1
ATOM 611 C CA . PHE A 1 75 ? -14.956 4.441 20.113 1.00 95.38 75 PHE A CA 1
ATOM 612 C C . PHE A 1 75 ? -14.775 4.674 18.613 1.00 95.38 75 PHE A C 1
ATOM 614 O O . PHE A 1 75 ? -14.959 5.789 18.124 1.00 95.38 75 PHE A O 1
ATOM 621 N N . ASN A 1 76 ? -14.416 3.642 17.853 1.00 92.31 76 ASN A N 1
ATOM 622 C CA . ASN A 1 76 ? -14.283 3.788 16.403 1.00 92.31 76 ASN A CA 1
ATOM 623 C C . ASN A 1 76 ? -15.661 3.939 15.717 1.00 92.31 76 ASN A C 1
ATOM 625 O O . ASN A 1 76 ? -16.707 3.899 16.362 1.00 92.31 76 ASN A O 1
ATOM 629 N N . ASN A 1 77 ? -15.684 4.085 14.389 1.00 92.69 77 ASN A N 1
ATOM 630 C CA . ASN A 1 77 ? -16.933 4.257 13.627 1.00 92.69 77 ASN A CA 1
ATOM 631 C C . ASN A 1 77 ? -17.889 3.050 13.701 1.00 92.69 77 ASN A C 1
ATOM 633 O O . ASN A 1 77 ? -19.073 3.192 13.414 1.00 92.69 77 ASN A O 1
ATOM 637 N N . SER A 1 78 ? -17.390 1.872 14.083 1.00 95.19 78 SER A N 1
ATOM 638 C CA . SER A 1 78 ? -18.193 0.673 14.358 1.00 95.19 78 SER A CA 1
ATOM 639 C C . SER A 1 78 ? -18.598 0.564 15.836 1.00 95.19 78 SER A C 1
ATOM 641 O O . SER A 1 78 ? -19.096 -0.478 16.244 1.00 95.19 78 SER A O 1
ATOM 643 N N . GLY A 1 79 ? -18.342 1.597 16.647 1.00 96.00 79 GLY A N 1
ATOM 644 C CA . GLY A 1 79 ? -18.649 1.660 18.078 1.00 96.00 79 GLY A CA 1
ATOM 645 C C . GLY A 1 79 ? -17.750 0.824 18.981 1.00 96.00 79 GLY A C 1
ATOM 646 O O . GLY A 1 79 ? -18.036 0.689 20.167 1.00 96.00 79 GLY A O 1
ATOM 647 N N . ILE A 1 80 ? -16.664 0.265 18.445 1.00 95.69 80 ILE A N 1
ATOM 648 C CA . ILE A 1 80 ? -15.723 -0.539 19.223 1.00 95.69 80 ILE A CA 1
ATOM 649 C C . ILE A 1 80 ? -14.845 0.396 20.050 1.00 95.69 80 ILE A C 1
ATOM 651 O O . ILE A 1 80 ? -14.177 1.266 19.485 1.00 95.69 80 ILE A O 1
ATOM 655 N N . TRP A 1 81 ? -14.806 0.183 21.363 1.00 95.69 81 TRP A N 1
ATOM 656 C CA . TRP A 1 81 ? -13.869 0.848 22.259 1.00 95.69 81 TRP A CA 1
ATOM 657 C C . TRP A 1 81 ? -12.426 0.509 21.879 1.00 95.69 81 TRP A C 1
ATOM 659 O O . TRP A 1 81 ? -12.061 -0.662 21.747 1.00 95.69 81 TRP A O 1
ATOM 669 N N . ILE A 1 82 ? -11.604 1.545 21.735 1.00 91.00 82 ILE A N 1
ATOM 670 C CA . ILE A 1 82 ? -10.167 1.429 21.523 1.00 91.00 82 ILE A CA 1
ATOM 671 C C . ILE A 1 82 ? -9.457 1.973 22.769 1.00 91.00 82 ILE A C 1
ATOM 673 O O . ILE A 1 82 ? -9.629 3.153 23.096 1.00 91.00 82 ILE A O 1
ATOM 677 N N . PRO A 1 83 ? -8.667 1.149 23.478 1.00 88.69 83 PRO A N 1
ATOM 678 C CA . PRO A 1 83 ? -7.859 1.633 24.587 1.00 88.69 83 PRO A CA 1
ATOM 679 C C . PRO A 1 83 ? -6.760 2.575 24.083 1.00 88.69 83 PRO A C 1
ATOM 681 O O . PRO A 1 83 ? -6.269 2.432 22.962 1.00 88.69 83 PRO A O 1
ATOM 684 N N . GLU A 1 84 ? -6.360 3.524 24.926 1.00 87.50 84 GLU A N 1
ATOM 685 C CA . GLU A 1 84 ? -5.229 4.401 24.634 1.00 87.50 84 GLU A CA 1
ATOM 686 C C . GLU A 1 84 ? -3.914 3.600 24.634 1.00 87.50 84 GLU A C 1
ATOM 688 O O . GLU A 1 84 ? -3.608 2.844 25.560 1.00 87.50 84 GLU A O 1
ATOM 693 N N . ASN A 1 85 ? -3.119 3.770 23.584 1.00 87.38 85 ASN A N 1
ATOM 694 C CA . ASN A 1 85 ? -1.787 3.212 23.448 1.00 87.38 85 ASN A CA 1
ATOM 695 C C . ASN A 1 85 ? -0.782 4.040 24.250 1.00 87.38 85 ASN A C 1
ATOM 697 O O . ASN A 1 85 ? -0.713 5.265 24.128 1.00 87.38 85 ASN A O 1
ATOM 701 N N . ASN A 1 86 ? 0.120 3.363 24.960 1.00 86.06 86 ASN A N 1
ATOM 702 C CA . ASN A 1 86 ? 1.273 4.021 25.566 1.00 86.06 86 ASN A CA 1
ATOM 703 C C . ASN A 1 86 ? 2.364 4.295 24.509 1.00 86.06 86 ASN A C 1
ATOM 705 O O . ASN A 1 86 ? 3.320 3.531 24.361 1.00 86.06 86 ASN A O 1
ATOM 709 N N . ILE A 1 87 ? 2.189 5.365 23.729 1.00 88.62 87 ILE A N 1
ATOM 710 C CA . ILE A 1 87 ? 3.149 5.791 22.703 1.00 88.62 87 ILE A CA 1
ATOM 711 C C . ILE A 1 87 ? 4.259 6.635 23.343 1.00 88.62 87 ILE A C 1
ATOM 713 O O . ILE A 1 87 ? 4.036 7.770 23.774 1.00 88.62 87 ILE A O 1
ATOM 717 N N . THR A 1 88 ? 5.480 6.098 23.358 1.00 89.12 88 THR A N 1
ATOM 718 C CA . THR A 1 88 ? 6.699 6.804 23.798 1.00 89.12 88 THR A CA 1
ATOM 719 C C . THR A 1 88 ? 7.493 7.415 22.641 1.00 89.12 88 THR A C 1
ATOM 721 O O . THR A 1 88 ? 8.389 8.223 22.876 1.00 89.12 88 THR A O 1
ATOM 724 N N . ALA A 1 89 ? 7.165 7.057 21.396 1.00 94.00 89 ALA A N 1
ATOM 725 C CA . ALA A 1 89 ? 7.837 7.565 20.209 1.00 94.00 89 ALA A CA 1
ATOM 726 C C . ALA A 1 89 ? 7.678 9.090 20.078 1.00 94.00 89 ALA A C 1
ATOM 728 O O . ALA A 1 89 ? 6.579 9.630 20.210 1.00 94.00 89 ALA A O 1
ATOM 729 N N . THR A 1 90 ? 8.785 9.770 19.784 1.00 94.56 90 THR A N 1
ATOM 730 C CA . THR A 1 90 ? 8.850 11.217 19.515 1.00 94.56 90 THR A CA 1
ATOM 731 C C . THR A 1 90 ? 9.100 11.539 18.039 1.00 94.56 90 THR A C 1
ATOM 733 O O . THR A 1 90 ? 9.100 12.705 17.661 1.00 94.56 90 THR A O 1
ATOM 736 N N . SER A 1 91 ? 9.315 10.514 17.211 1.00 97.38 91 SER A N 1
ATOM 737 C CA . SER A 1 91 ? 9.487 10.595 15.759 1.00 97.38 91 SER A CA 1
ATOM 738 C C . SER A 1 91 ? 9.179 9.240 15.118 1.00 97.38 91 SER A C 1
ATOM 740 O O . SER A 1 91 ? 9.092 8.218 15.812 1.00 97.38 91 SER A O 1
ATOM 742 N N . TYR A 1 92 ? 9.097 9.199 13.785 1.00 98.44 92 TYR A N 1
ATOM 743 C CA . TYR A 1 92 ? 8.920 7.943 13.047 1.00 98.44 92 TYR A CA 1
ATOM 744 C C . TYR A 1 92 ? 10.048 6.921 13.239 1.00 98.44 92 TYR A C 1
ATOM 746 O O . TYR A 1 92 ? 9.802 5.727 13.088 1.00 98.44 92 TYR A O 1
ATOM 754 N N . ILE A 1 93 ? 11.258 7.347 13.623 1.00 97.75 93 ILE A N 1
ATOM 755 C CA . ILE A 1 93 ? 12.400 6.437 13.834 1.00 97.75 93 ILE A CA 1
ATOM 756 C C . ILE A 1 93 ? 12.087 5.394 14.918 1.00 97.75 93 ILE A C 1
ATOM 758 O O . ILE A 1 93 ? 12.435 4.220 14.777 1.00 97.75 93 ILE A O 1
ATOM 762 N N . ASN A 1 94 ? 11.391 5.827 15.972 1.00 96.56 94 ASN A N 1
ATOM 763 C CA . ASN A 1 94 ? 11.109 5.028 17.166 1.00 96.56 94 ASN A CA 1
ATOM 764 C C . ASN A 1 94 ? 9.650 4.553 17.241 1.00 96.56 94 ASN A C 1
ATOM 766 O O . ASN A 1 94 ? 9.250 3.954 18.239 1.00 96.56 94 ASN A O 1
ATOM 770 N N . LEU A 1 95 ? 8.842 4.835 16.216 1.00 97.56 95 LEU A N 1
ATOM 771 C CA . LEU A 1 95 ? 7.456 4.386 16.151 1.00 97.56 95 LEU A CA 1
ATOM 772 C C . LEU A 1 95 ? 7.401 2.868 15.927 1.00 97.56 95 LEU A C 1
ATOM 774 O O . LEU A 1 95 ? 8.080 2.347 15.046 1.00 97.56 95 LEU A O 1
ATOM 778 N N . ASP A 1 96 ? 6.558 2.166 16.689 1.00 97.44 96 ASP A N 1
ATOM 779 C CA . ASP A 1 96 ? 6.213 0.766 16.415 1.00 97.44 96 ASP A CA 1
ATOM 780 C C . ASP A 1 96 ? 5.388 0.695 15.113 1.00 97.44 96 ASP A C 1
ATOM 782 O O . ASP A 1 96 ? 4.232 1.121 15.050 1.00 97.44 96 ASP A O 1
ATOM 786 N N . LEU A 1 97 ? 6.001 0.153 14.061 1.00 98.06 97 LEU A N 1
ATOM 787 C CA . LEU A 1 97 ? 5.476 0.081 12.696 1.00 98.06 97 LEU A CA 1
ATOM 788 C C . LEU A 1 97 ? 4.337 -0.936 12.528 1.00 98.06 97 LEU A C 1
ATOM 790 O O . LEU A 1 97 ? 3.828 -1.114 11.421 1.00 98.06 97 LEU A O 1
ATOM 794 N N . THR A 1 98 ? 3.910 -1.596 13.606 1.00 96.94 98 THR A N 1
ATOM 795 C CA . THR A 1 98 ? 2.699 -2.429 13.620 1.00 96.94 98 THR A CA 1
ATOM 796 C C . THR A 1 98 ? 1.430 -1.637 13.952 1.00 96.94 98 THR A C 1
ATOM 798 O O . THR A 1 98 ? 0.319 -2.163 13.811 1.00 96.94 98 THR A O 1
ATOM 801 N N . TYR A 1 99 ? 1.564 -0.369 14.357 1.00 96.75 99 TYR A N 1
ATOM 802 C CA . TYR A 1 99 ? 0.439 0.559 14.430 1.00 96.75 99 TYR A CA 1
ATOM 803 C C . TYR A 1 99 ? 0.105 1.124 13.052 1.00 96.75 99 TYR A C 1
ATOM 805 O O . TYR A 1 99 ? 0.983 1.577 12.309 1.00 96.75 99 TYR A O 1
ATOM 813 N N . ALA A 1 100 ? -1.188 1.130 12.733 1.00 96.94 100 ALA A N 1
ATOM 814 C CA . ALA A 1 100 ? -1.698 1.742 11.516 1.00 96.94 100 ALA A CA 1
ATOM 815 C C . ALA A 1 100 ? -1.353 3.241 11.463 1.00 96.94 100 ALA A C 1
ATOM 817 O O . ALA A 1 100 ? -1.545 3.952 12.448 1.00 96.94 100 ALA A O 1
ATOM 818 N N . SER A 1 101 ? -0.897 3.739 10.313 1.00 97.56 101 SER A N 1
ATOM 819 C CA . SER A 1 101 ? -0.933 5.173 10.027 1.00 97.56 101 SER A CA 1
ATOM 820 C C . SER A 1 101 ? -2.328 5.585 9.555 1.00 97.56 101 SER A C 1
ATOM 822 O O . SER A 1 101 ? -3.077 4.792 8.976 1.00 97.56 101 SER A O 1
ATOM 824 N N . ASN A 1 102 ? -2.654 6.858 9.767 1.00 96.06 102 ASN A N 1
ATOM 825 C CA . ASN A 1 102 ? -3.850 7.526 9.250 1.00 96.06 102 ASN A CA 1
ATOM 826 C C . ASN A 1 102 ? -3.605 8.187 7.874 1.00 96.06 102 ASN A C 1
ATOM 828 O O . ASN A 1 102 ? -4.337 9.102 7.492 1.00 96.06 102 ASN A O 1
ATOM 832 N N . VAL A 1 103 ? -2.533 7.812 7.165 1.00 98.25 103 VAL A N 1
ATOM 833 C CA . VAL A 1 103 ? -2.249 8.344 5.825 1.00 98.25 103 VAL A CA 1
ATOM 834 C C . VAL A 1 103 ? -3.245 7.763 4.824 1.00 98.25 103 VAL A C 1
ATOM 836 O O . VAL A 1 103 ? -3.602 6.586 4.881 1.00 98.25 103 VAL A O 1
ATOM 839 N N . THR A 1 104 ? -3.693 8.589 3.893 1.00 98.62 104 THR A N 1
ATOM 840 C CA . THR A 1 104 ? -4.552 8.197 2.780 1.00 98.62 104 THR A CA 1
ATOM 841 C C . THR A 1 104 ? -3.719 7.932 1.530 1.00 98.62 104 THR A C 1
ATOM 843 O O . THR A 1 104 ? -2.655 8.523 1.337 1.00 98.62 104 THR A O 1
ATOM 846 N N . GLY A 1 105 ? -4.234 7.102 0.616 1.00 98.50 105 GLY A N 1
ATOM 847 C CA . GLY A 1 105 ? -3.575 6.894 -0.676 1.00 98.50 105 GLY A CA 1
ATOM 848 C C . GLY A 1 105 ? -3.398 8.195 -1.464 1.00 98.50 105 GLY A C 1
ATOM 849 O O . GLY A 1 105 ? -2.351 8.418 -2.060 1.00 98.50 105 GLY A O 1
ATOM 850 N N . LYS A 1 106 ? -4.364 9.119 -1.364 1.00 98.69 106 LYS A N 1
ATOM 851 C CA . LYS A 1 106 ? -4.283 10.442 -2.001 1.00 98.69 106 LYS A CA 1
ATOM 852 C C . LYS A 1 106 ? -3.141 11.305 -1.458 1.00 98.69 106 LYS A C 1
ATOM 854 O O . LYS A 1 106 ? -2.522 12.011 -2.244 1.00 98.69 106 LYS A O 1
ATOM 859 N N . GLU A 1 107 ? -2.871 11.271 -0.149 1.00 98.75 107 GLU A N 1
ATOM 860 C CA . GLU A 1 107 ? -1.724 11.981 0.444 1.00 98.75 107 GLU A CA 1
ATOM 861 C C . GLU A 1 107 ? -0.397 11.422 -0.097 1.00 98.75 107 GLU A C 1
ATOM 863 O O . GLU A 1 107 ? 0.474 12.198 -0.486 1.00 98.75 107 GLU A O 1
ATOM 868 N N . ILE A 1 108 ? -0.276 10.092 -0.207 1.00 98.81 108 ILE A N 1
ATOM 869 C CA . ILE A 1 108 ? 0.909 9.430 -0.782 1.00 98.81 108 ILE A CA 1
ATOM 870 C C . ILE A 1 108 ? 1.091 9.827 -2.255 1.00 98.81 108 ILE A C 1
ATOM 872 O O . ILE A 1 108 ? 2.166 10.280 -2.646 1.00 98.81 108 ILE A O 1
ATOM 876 N N . ASP A 1 109 ? 0.039 9.706 -3.068 1.00 98.75 109 ASP A N 1
ATOM 877 C CA . ASP A 1 109 ? 0.085 10.035 -4.498 1.00 98.75 109 ASP A CA 1
ATOM 878 C C . ASP A 1 109 ? 0.423 11.514 -4.736 1.00 98.75 109 ASP A C 1
ATOM 880 O O . ASP A 1 109 ? 1.179 11.846 -5.652 1.00 98.75 109 ASP A O 1
ATOM 884 N N . ALA A 1 110 ? -0.124 12.414 -3.911 1.00 98.62 110 ALA A N 1
ATOM 885 C CA . ALA A 1 110 ? 0.140 13.845 -4.000 1.00 98.62 110 ALA A CA 1
ATOM 886 C C . ALA A 1 110 ? 1.603 14.184 -3.682 1.00 98.62 110 ALA A C 1
ATOM 888 O O . ALA A 1 110 ? 2.200 14.990 -4.400 1.00 98.62 110 ALA A O 1
ATOM 889 N N . ASP A 1 111 ? 2.191 13.562 -2.654 1.00 98.56 111 ASP A N 1
ATOM 890 C CA . ASP A 1 111 ? 3.611 13.734 -2.330 1.00 98.56 111 ASP A CA 1
ATOM 891 C C . ASP A 1 111 ? 4.501 13.216 -3.466 1.00 98.56 111 ASP A C 1
ATOM 893 O O . ASP A 1 111 ? 5.323 13.966 -3.994 1.00 98.56 111 ASP A O 1
ATOM 897 N N . ILE A 1 112 ? 4.280 11.980 -3.928 1.00 98.44 112 ILE A N 1
ATOM 898 C CA . ILE A 1 112 ? 5.053 11.397 -5.034 1.00 98.44 112 ILE A CA 1
ATOM 899 C C . ILE A 1 112 ? 4.981 12.301 -6.267 1.00 98.44 112 ILE A C 1
ATOM 901 O O . ILE A 1 112 ? 6.020 12.663 -6.817 1.00 98.44 112 ILE A O 1
ATOM 905 N N . LYS A 1 113 ? 3.781 12.739 -6.665 1.00 98.12 113 LYS A N 1
ATOM 906 C CA . LYS A 1 113 ? 3.587 13.616 -7.828 1.00 98.12 113 LYS A CA 1
ATOM 907 C C . LYS A 1 113 ? 4.291 14.966 -7.682 1.00 98.12 113 LYS A C 1
ATOM 909 O O . LYS A 1 113 ? 4.776 15.504 -8.675 1.00 98.12 113 LYS A O 1
ATOM 914 N N . LYS A 1 114 ? 4.340 15.528 -6.472 1.00 98.06 114 LYS A N 1
ATOM 915 C CA . LYS A 1 114 ? 4.996 16.814 -6.201 1.00 98.06 114 LYS A CA 1
ATOM 916 C C . LYS A 1 114 ? 6.507 16.749 -6.435 1.00 98.06 114 LYS A C 1
ATOM 918 O O . LYS A 1 114 ? 7.070 17.713 -6.946 1.00 98.06 114 LYS A O 1
ATOM 923 N N . TYR A 1 115 ? 7.153 15.646 -6.058 1.00 95.88 115 TYR A N 1
ATOM 924 C CA . TYR A 1 115 ? 8.611 15.495 -6.162 1.00 95.88 115 TYR A CA 1
ATOM 925 C C . TYR A 1 115 ? 9.058 14.792 -7.446 1.00 95.88 115 TYR A C 1
ATOM 927 O O . TYR A 1 115 ? 10.126 15.099 -7.968 1.00 95.88 115 TYR A O 1
ATOM 935 N N . GLN A 1 116 ? 8.243 13.876 -7.962 1.00 95.06 116 GLN A N 1
ATOM 936 C CA . GLN A 1 116 ? 8.536 13.077 -9.143 1.00 95.06 116 GLN A CA 1
ATOM 937 C C . GLN A 1 116 ? 7.261 12.911 -9.996 1.00 95.06 116 GLN A C 1
ATOM 939 O O . GLN A 1 116 ? 6.605 11.871 -9.938 1.00 95.06 116 GLN A O 1
ATOM 944 N N . PRO A 1 117 ? 6.874 13.928 -10.789 1.00 95.06 117 PRO A N 1
ATOM 945 C CA . PRO A 1 117 ? 5.595 13.953 -11.511 1.00 95.06 117 PRO A CA 1
ATOM 946 C C . PRO A 1 117 ? 5.452 12.884 -12.607 1.00 95.06 117 PRO A C 1
ATOM 948 O O . PRO A 1 117 ? 4.341 12.626 -13.061 1.00 95.06 117 PRO A O 1
ATOM 951 N N . ASP A 1 118 ? 6.556 12.269 -13.026 1.00 91.31 118 ASP A N 1
ATOM 952 C CA . ASP A 1 118 ? 6.640 11.157 -13.979 1.00 91.31 118 ASP A CA 1
ATOM 953 C C . ASP A 1 118 ? 6.791 9.785 -13.290 1.00 91.31 118 ASP A C 1
ATOM 955 O O . ASP A 1 118 ? 7.086 8.788 -13.948 1.00 91.31 118 ASP A O 1
ATOM 959 N N . SER A 1 119 ? 6.634 9.721 -11.963 1.00 94.19 119 SER A N 1
ATOM 960 C CA . SER A 1 119 ? 6.786 8.481 -11.204 1.00 94.19 119 SER A CA 1
ATOM 961 C C . SER A 1 119 ? 5.715 7.442 -11.580 1.00 94.19 119 SER A C 1
ATOM 963 O O . SER A 1 119 ? 4.520 7.738 -11.503 1.00 94.19 119 SER A O 1
ATOM 965 N N . PRO A 1 120 ? 6.118 6.190 -11.870 1.00 93.94 120 PRO A N 1
ATOM 966 C CA . PRO A 1 120 ? 5.196 5.066 -12.043 1.00 93.94 120 PRO A CA 1
ATOM 967 C C . PRO A 1 120 ? 4.387 4.706 -10.789 1.00 93.94 120 PRO A C 1
ATOM 969 O O . PRO A 1 120 ? 3.412 3.975 -10.895 1.00 93.94 120 PRO A O 1
ATOM 972 N N . LEU A 1 121 ? 4.777 5.189 -9.604 1.00 96.06 121 LEU A N 1
ATOM 973 C CA . LEU A 1 121 ? 4.050 4.932 -8.356 1.00 96.06 121 LEU A CA 1
ATOM 974 C C . LEU A 1 121 ? 2.824 5.835 -8.166 1.00 96.06 121 LEU A C 1
ATOM 976 O O . LEU A 1 121 ? 2.034 5.589 -7.257 1.00 96.06 121 LEU A O 1
ATOM 980 N N . ILE A 1 122 ? 2.648 6.874 -8.987 1.00 97.62 122 ILE A N 1
ATOM 981 C CA . ILE A 1 122 ? 1.475 7.750 -8.889 1.00 97.62 122 ILE A CA 1
ATOM 982 C C . ILE A 1 122 ? 0.210 6.942 -9.203 1.00 97.62 122 ILE A C 1
ATOM 984 O O . ILE A 1 122 ? 0.097 6.339 -10.267 1.00 97.62 122 ILE A O 1
ATOM 988 N N . GLY A 1 123 ? -0.766 6.987 -8.297 1.00 98.12 123 GLY A N 1
ATOM 989 C CA . GLY A 1 123 ? -2.030 6.254 -8.397 1.00 98.12 123 GLY A CA 1
ATOM 990 C C . GLY A 1 123 ? -2.036 4.937 -7.620 1.00 98.12 123 GLY A C 1
ATOM 991 O O . GLY A 1 123 ? -3.086 4.303 -7.522 1.00 98.12 123 GLY A O 1
ATOM 992 N N . HIS A 1 124 ? -0.900 4.549 -7.033 1.00 98.38 124 HIS A N 1
ATOM 993 C CA . HIS A 1 124 ? -0.752 3.343 -6.217 1.00 98.38 124 HIS A CA 1
ATOM 994 C C . HIS A 1 124 ? -0.814 3.620 -4.709 1.00 98.38 124 HIS A C 1
ATOM 996 O O . HIS A 1 124 ? -0.636 2.709 -3.903 1.00 98.38 124 HIS A O 1
ATOM 1002 N N . GLY A 1 125 ? -1.118 4.851 -4.281 1.00 98.62 125 GLY A N 1
ATOM 1003 C CA . GLY A 1 125 ? -1.238 5.205 -2.866 1.00 98.62 125 GLY A CA 1
ATOM 1004 C C . GLY A 1 125 ? -2.169 4.281 -2.065 1.00 98.62 125 GLY A C 1
ATOM 1005 O O . GLY A 1 125 ? -1.878 3.933 -0.919 1.00 98.62 125 GLY A O 1
ATOM 1006 N N . ASN A 1 126 ? -3.278 3.839 -2.667 1.00 98.69 126 ASN A N 1
ATOM 1007 C CA . ASN A 1 126 ? -4.221 2.926 -2.013 1.00 98.69 126 ASN A CA 1
ATOM 1008 C C . ASN A 1 126 ? -3.683 1.497 -1.852 1.00 98.69 126 ASN A C 1
ATOM 1010 O O . ASN A 1 126 ? -4.124 0.808 -0.933 1.00 98.69 126 ASN A O 1
ATOM 1014 N N . ASP A 1 127 ? -2.714 1.067 -2.663 1.00 98.75 127 ASP A N 1
ATOM 1015 C CA . ASP A 1 127 ? -2.099 -0.257 -2.528 1.00 98.75 127 ASP A CA 1
ATOM 1016 C C . ASP A 1 127 ? -1.330 -0.361 -1.199 1.00 98.75 127 ASP A C 1
ATOM 1018 O O . ASP A 1 127 ? -1.384 -1.387 -0.522 1.00 98.75 127 ASP A O 1
ATOM 1022 N N . PHE A 1 128 ? -0.699 0.731 -0.747 1.00 98.81 128 PHE A N 1
ATOM 1023 C CA . PHE A 1 128 ? -0.046 0.802 0.568 1.00 98.81 128 PHE A CA 1
ATOM 1024 C C . PHE A 1 128 ? -1.045 0.732 1.726 1.00 98.81 128 PHE A C 1
ATOM 1026 O O . PHE A 1 128 ? -0.805 0.043 2.719 1.00 98.81 128 PHE A O 1
ATOM 1033 N N . VAL A 1 129 ? -2.184 1.418 1.599 1.00 98.56 129 VAL A N 1
ATOM 1034 C CA . VAL A 1 129 ? -3.258 1.390 2.606 1.00 98.56 129 VAL A CA 1
ATOM 1035 C C . VAL A 1 129 ? -3.896 -0.002 2.677 1.00 98.56 129 VAL A C 1
ATOM 1037 O O . VAL A 1 129 ? -4.148 -0.512 3.772 1.00 98.56 129 VAL A O 1
ATOM 1040 N N . ALA A 1 130 ? -4.106 -0.647 1.527 1.00 98.25 130 ALA A N 1
ATOM 1041 C CA . ALA A 1 130 ? -4.602 -2.016 1.448 1.00 98.25 130 ALA A CA 1
ATOM 1042 C C . ALA A 1 130 ? -3.609 -3.007 2.074 1.00 98.25 130 ALA A C 1
ATOM 1044 O O . ALA A 1 130 ? -3.994 -3.811 2.926 1.00 98.25 130 ALA A O 1
ATOM 1045 N N . ALA A 1 131 ? -2.319 -2.899 1.740 1.00 98.19 131 ALA A N 1
ATOM 1046 C CA . ALA A 1 131 ? -1.274 -3.737 2.317 1.00 98.19 131 ALA A CA 1
ATOM 1047 C C . ALA A 1 131 ? -1.143 -3.547 3.835 1.00 98.19 131 ALA A C 1
ATOM 1049 O O . ALA A 1 131 ? -0.959 -4.527 4.557 1.00 98.19 131 ALA A O 1
ATOM 1050 N N . GLN A 1 132 ? -1.316 -2.323 4.346 1.00 98.06 132 GLN A N 1
ATOM 1051 C CA . GLN A 1 132 ? -1.400 -2.080 5.785 1.00 98.06 132 GLN A CA 1
ATOM 1052 C C . GLN A 1 132 ? -2.531 -2.885 6.416 1.00 98.06 132 GLN A C 1
ATOM 1054 O O . GLN A 1 132 ? -2.287 -3.641 7.355 1.00 98.06 132 GLN A O 1
ATOM 1059 N N . ALA A 1 133 ? -3.754 -2.752 5.898 1.00 95.44 133 ALA A N 1
ATOM 1060 C CA . ALA A 1 133 ? -4.914 -3.451 6.441 1.00 95.44 133 ALA A CA 1
ATOM 1061 C C . ALA A 1 133 ? -4.753 -4.979 6.383 1.00 95.44 133 ALA A C 1
ATOM 1063 O O . ALA A 1 133 ? -5.178 -5.679 7.301 1.00 95.44 133 ALA A O 1
ATOM 1064 N N . GLN A 1 134 ? -4.118 -5.485 5.325 1.00 96.81 134 GLN A N 1
ATOM 1065 C CA . GLN A 1 134 ? -3.965 -6.913 5.081 1.00 96.81 134 GLN A CA 1
ATOM 1066 C C . GLN A 1 134 ? -2.802 -7.548 5.855 1.00 96.81 134 GLN A C 1
ATOM 1068 O O . GLN A 1 134 ? -2.952 -8.668 6.338 1.00 96.81 134 GLN A O 1
ATOM 1073 N N . TYR A 1 135 ? -1.652 -6.879 5.965 1.00 97.19 135 TYR A N 1
ATOM 1074 C CA . TYR A 1 135 ? -0.414 -7.450 6.524 1.00 97.19 135 TYR A CA 1
ATOM 1075 C C . TYR A 1 135 ? -0.004 -6.858 7.871 1.00 97.19 135 TYR A C 1
ATOM 1077 O O . TYR A 1 135 ? 0.911 -7.371 8.514 1.00 97.19 135 TYR A O 1
ATOM 1085 N N . GLY A 1 136 ? -0.688 -5.808 8.315 1.00 97.12 136 GLY A N 1
ATOM 1086 C CA . GLY A 1 136 ? -0.448 -5.170 9.597 1.00 97.12 136 GLY A CA 1
ATOM 1087 C C . GLY A 1 136 ? 0.874 -4.420 9.667 1.00 97.12 136 GLY A C 1
ATOM 1088 O O . GLY A 1 136 ? 1.570 -4.484 10.678 1.00 97.12 136 GLY A O 1
ATOM 1089 N N . VAL A 1 137 ? 1.233 -3.724 8.593 1.00 98.38 137 VAL A N 1
ATOM 1090 C CA . VAL A 1 137 ? 2.439 -2.893 8.523 1.00 98.38 137 VAL A CA 1
ATOM 1091 C C . VAL A 1 137 ? 2.035 -1.463 8.202 1.00 98.38 137 VAL A C 1
ATOM 1093 O O . VAL A 1 137 ? 1.203 -1.242 7.332 1.00 98.38 137 VAL A O 1
ATOM 1096 N N . ASN A 1 138 ? 2.608 -0.492 8.901 1.00 98.56 138 ASN A N 1
ATOM 1097 C CA . ASN A 1 138 ? 2.314 0.924 8.727 1.00 98.56 138 ASN A CA 1
ATOM 1098 C C . ASN A 1 138 ? 2.432 1.372 7.247 1.00 98.56 138 ASN A C 1
ATOM 1100 O O . ASN A 1 138 ? 3.491 1.247 6.632 1.00 98.56 138 ASN A O 1
ATOM 1104 N N . ALA A 1 139 ? 1.349 1.909 6.673 1.00 98.75 139 ALA A N 1
ATOM 1105 C CA . ALA A 1 139 ? 1.255 2.272 5.254 1.00 98.75 139 ALA A CA 1
ATOM 1106 C C . ALA A 1 139 ? 2.221 3.398 4.878 1.00 98.75 139 ALA A C 1
ATOM 1108 O O . ALA A 1 139 ? 2.770 3.404 3.779 1.00 98.75 139 ALA A O 1
ATOM 1109 N N . LEU A 1 140 ? 2.445 4.340 5.800 1.00 98.75 140 LEU A N 1
ATOM 1110 C CA . LEU A 1 140 ? 3.361 5.459 5.581 1.00 98.75 140 LEU A CA 1
ATOM 1111 C C . LEU A 1 140 ? 4.806 4.955 5.470 1.00 98.75 140 LEU A C 1
ATOM 1113 O O . LEU A 1 140 ? 5.549 5.401 4.598 1.00 98.75 140 LEU A O 1
ATOM 1117 N N . TYR A 1 141 ? 5.172 3.973 6.297 1.00 98.81 141 TYR A N 1
ATOM 1118 C CA . TYR A 1 141 ? 6.449 3.275 6.182 1.00 98.81 141 TYR A CA 1
ATOM 1119 C C . TYR A 1 141 ? 6.566 2.521 4.853 1.00 98.81 141 TYR A C 1
ATOM 1121 O O . TYR A 1 141 ? 7.560 2.703 4.157 1.00 98.81 141 TYR A O 1
ATOM 1129 N N . LEU A 1 142 ? 5.563 1.719 4.469 1.00 98.88 142 LEU A N 1
ATOM 1130 C CA . LEU A 1 142 ? 5.610 0.962 3.211 1.00 98.88 142 LEU A CA 1
ATOM 1131 C C . LEU A 1 142 ? 5.797 1.886 1.996 1.00 98.88 142 LEU A C 1
ATOM 1133 O O . LEU A 1 142 ? 6.592 1.574 1.109 1.00 98.88 142 LEU A O 1
ATOM 1137 N N . ALA A 1 143 ? 5.114 3.035 1.980 1.00 98.88 143 ALA A N 1
ATOM 1138 C CA . ALA A 1 143 ? 5.255 4.043 0.933 1.00 98.88 143 ALA A CA 1
ATOM 1139 C C . ALA A 1 143 ? 6.656 4.667 0.920 1.00 98.88 143 ALA A C 1
ATOM 1141 O O . ALA A 1 143 ? 7.309 4.694 -0.124 1.00 98.88 143 ALA A O 1
ATOM 1142 N N . ALA A 1 144 ? 7.151 5.118 2.076 1.00 98.88 144 ALA A N 1
ATOM 1143 C CA . ALA A 1 144 ? 8.491 5.690 2.201 1.00 98.88 144 ALA A CA 1
ATOM 1144 C C . ALA A 1 144 ? 9.590 4.700 1.787 1.00 98.88 144 ALA A C 1
ATOM 1146 O O . ALA A 1 144 ? 10.543 5.067 1.098 1.00 98.88 144 ALA A O 1
ATOM 1147 N N . HIS A 1 145 ? 9.416 3.434 2.160 1.00 98.69 145 HIS A N 1
ATOM 1148 C CA . HIS A 1 145 ? 10.304 2.339 1.817 1.00 98.69 145 HIS A CA 1
ATOM 1149 C C . HIS A 1 145 ? 10.304 2.052 0.318 1.00 98.69 145 HIS A C 1
ATOM 1151 O O . HIS A 1 145 ? 11.370 2.040 -0.292 1.00 98.69 145 HIS A O 1
ATOM 1157 N N . ALA A 1 146 ? 9.130 1.934 -0.307 1.00 98.69 146 ALA A N 1
ATOM 1158 C CA . ALA A 1 146 ? 9.040 1.774 -1.754 1.00 98.69 146 ALA A CA 1
ATOM 1159 C C . ALA A 1 146 ? 9.692 2.949 -2.489 1.00 98.69 146 ALA A C 1
ATOM 1161 O O . ALA A 1 146 ? 10.479 2.726 -3.404 1.00 98.69 146 ALA A O 1
ATOM 1162 N N . ILE A 1 147 ? 9.412 4.192 -2.081 1.00 98.44 147 ILE A N 1
ATOM 1163 C CA . ILE A 1 147 ? 9.996 5.396 -2.688 1.00 98.44 147 ILE A CA 1
ATOM 1164 C C . ILE A 1 147 ? 11.525 5.348 -2.642 1.00 98.44 147 ILE A C 1
ATOM 1166 O O . ILE A 1 147 ? 12.157 5.614 -3.665 1.00 98.44 147 ILE A O 1
ATOM 1170 N N . LEU A 1 148 ? 12.110 5.007 -1.490 1.00 97.50 148 LEU A N 1
ATOM 1171 C CA . LEU A 1 148 ? 13.560 4.956 -1.327 1.00 97.50 148 LEU A CA 1
ATOM 1172 C C . LEU A 1 148 ? 14.190 3.837 -2.170 1.00 97.50 148 LEU A C 1
ATOM 1174 O O . LEU A 1 148 ? 15.077 4.114 -2.973 1.00 97.50 148 LEU A O 1
ATOM 1178 N N . GLU A 1 149 ? 13.710 2.600 -2.021 1.00 95.69 149 GLU A N 1
ATOM 1179 C CA . GLU A 1 149 ? 14.327 1.406 -2.625 1.00 95.69 149 GLU A CA 1
ATOM 1180 C C . GLU A 1 149 ? 14.182 1.370 -4.150 1.00 95.69 149 GLU A C 1
ATOM 1182 O O . GLU A 1 149 ? 15.068 0.911 -4.874 1.00 95.69 149 GLU A O 1
ATOM 1187 N N . SER A 1 150 ? 13.069 1.893 -4.666 1.00 95.19 150 SER A N 1
ATOM 1188 C CA . SER A 1 150 ? 12.802 1.914 -6.106 1.00 95.19 150 SER A CA 1
ATOM 1189 C C . SER A 1 150 ? 13.161 3.233 -6.779 1.00 95.19 150 SER A C 1
ATOM 1191 O O . SER A 1 150 ? 12.998 3.342 -7.993 1.00 95.19 150 SER A O 1
ATOM 1193 N N . GLY A 1 151 ? 13.586 4.250 -6.024 1.00 94.31 151 GLY A N 1
ATOM 1194 C CA . GLY A 1 151 ? 13.737 5.608 -6.541 1.00 94.31 151 GLY A CA 1
ATOM 1195 C C . GLY A 1 151 ? 12.433 6.129 -7.150 1.00 94.31 151 GLY A C 1
ATOM 1196 O O . GLY A 1 151 ? 12.419 6.522 -8.307 1.00 94.31 151 GLY A O 1
ATOM 1197 N N . TYR A 1 152 ? 11.327 6.116 -6.402 1.00 95.50 152 TYR A N 1
ATOM 1198 C CA . TYR A 1 152 ? 9.983 6.494 -6.883 1.00 95.50 152 TYR A CA 1
ATOM 1199 C C . TYR A 1 152 ? 9.413 5.576 -7.985 1.00 95.50 152 TYR A C 1
ATOM 1201 O O . TYR A 1 152 ? 8.736 6.037 -8.901 1.00 95.50 152 TYR A O 1
ATOM 1209 N N . GLY A 1 153 ? 9.682 4.274 -7.936 1.00 94.19 153 GLY A N 1
ATOM 1210 C CA . GLY A 1 153 ? 9.246 3.296 -8.943 1.00 94.19 153 GLY A CA 1
ATOM 1211 C C . GLY A 1 153 ? 10.082 3.326 -10.220 1.00 94.19 153 GLY A C 1
ATOM 1212 O O . GLY A 1 153 ? 9.731 2.681 -11.206 1.00 94.19 153 GLY A O 1
ATOM 1213 N N . LYS A 1 154 ? 11.177 4.089 -10.204 1.00 89.94 154 LYS A N 1
ATOM 1214 C CA . LYS A 1 154 ? 12.004 4.410 -11.360 1.00 89.94 154 LYS A CA 1
ATOM 1215 C C . LYS A 1 154 ? 13.324 3.640 -11.386 1.00 89.94 154 LYS A C 1
ATOM 1217 O O . LYS A 1 154 ? 14.268 4.081 -12.023 1.00 89.94 154 LYS A O 1
ATOM 1222 N N . SER A 1 155 ? 13.462 2.526 -10.684 1.00 89.62 155 SER A N 1
ATOM 1223 C CA . SER A 1 155 ? 14.577 1.611 -10.927 1.00 89.62 155 SER A CA 1
ATOM 1224 C C . SER A 1 155 ? 14.211 0.662 -12.068 1.00 89.62 155 SER A C 1
ATOM 1226 O O . SER A 1 155 ? 13.033 0.393 -12.308 1.00 89.62 155 SER A O 1
ATOM 1228 N N . GLU A 1 156 ? 15.206 0.124 -12.775 1.00 87.94 156 GLU A N 1
ATOM 1229 C CA . GLU A 1 156 ? 14.955 -0.810 -13.880 1.00 87.94 156 GLU A CA 1
ATOM 1230 C C . GLU A 1 156 ? 14.123 -2.019 -13.412 1.00 87.94 156 GLU A C 1
ATOM 1232 O O . GLU A 1 156 ? 13.171 -2.433 -14.075 1.00 87.94 156 GLU A O 1
ATOM 1237 N N . ILE A 1 157 ? 14.465 -2.558 -12.238 1.00 91.94 157 ILE A N 1
ATOM 1238 C CA . ILE A 1 157 ? 13.779 -3.693 -11.614 1.00 91.94 157 ILE A CA 1
ATOM 1239 C C . ILE A 1 157 ? 12.367 -3.294 -11.170 1.00 91.94 157 ILE A C 1
ATOM 1241 O O . ILE A 1 157 ? 11.420 -4.037 -11.424 1.00 91.94 157 ILE A O 1
ATOM 1245 N N . ALA A 1 158 ? 12.201 -2.110 -10.578 1.00 93.44 158 ALA A N 1
ATOM 1246 C CA . ALA A 1 158 ? 10.885 -1.605 -10.218 1.00 93.44 158 ALA A CA 1
ATOM 1247 C C . ALA A 1 158 ? 9.995 -1.485 -11.450 1.00 93.44 158 ALA A C 1
ATOM 1249 O O . ALA A 1 158 ? 8.962 -2.133 -11.513 1.00 93.44 158 ALA A O 1
ATOM 1250 N N . TYR A 1 159 ? 10.417 -0.741 -12.463 1.00 91.19 159 TYR A N 1
ATOM 1251 C CA . TYR A 1 159 ? 9.580 -0.475 -13.622 1.00 91.19 159 TYR A CA 1
ATOM 1252 C C . TYR A 1 159 ? 9.284 -1.741 -14.436 1.00 91.19 159 TYR A C 1
ATOM 1254 O O . TYR A 1 159 ? 8.132 -2.074 -14.696 1.00 91.19 159 TYR A O 1
ATOM 1262 N N . ARG A 1 160 ? 10.319 -2.497 -14.823 1.00 91.31 160 ARG A N 1
ATOM 1263 C CA . ARG A 1 160 ? 10.161 -3.611 -15.774 1.00 91.31 160 ARG A CA 1
ATOM 1264 C C . ARG A 1 160 ? 9.645 -4.895 -15.131 1.00 91.31 160 ARG A C 1
ATOM 1266 O O . ARG A 1 160 ? 9.109 -5.748 -15.834 1.00 91.31 160 ARG A O 1
ATOM 1273 N N . LYS A 1 161 ? 9.849 -5.069 -13.822 1.00 94.50 161 LYS A N 1
ATOM 1274 C CA . LYS A 1 161 ? 9.430 -6.271 -13.084 1.00 94.50 161 LYS A CA 1
ATOM 1275 C C . LYS A 1 161 ? 8.365 -6.008 -12.023 1.00 94.50 161 LYS A C 1
ATOM 1277 O O . LYS A 1 161 ? 8.045 -6.926 -11.272 1.00 94.50 161 LYS A O 1
ATOM 1282 N N . HIS A 1 162 ? 7.860 -4.778 -11.943 1.00 96.00 162 HIS A N 1
ATOM 1283 C CA . HIS A 1 162 ? 7.014 -4.287 -10.854 1.00 96.00 162 HIS A CA 1
ATOM 1284 C C . HIS A 1 162 ? 7.587 -4.566 -9.465 1.00 96.00 162 HIS A C 1
ATOM 1286 O O . HIS A 1 162 ? 6.839 -4.736 -8.515 1.00 96.00 162 HIS A O 1
ATOM 1292 N N . ASN A 1 163 ? 8.911 -4.634 -9.328 1.00 96.44 163 ASN A N 1
ATOM 1293 C CA . ASN A 1 163 ? 9.570 -5.088 -8.110 1.00 96.44 163 ASN A CA 1
ATOM 1294 C C . ASN A 1 163 ? 10.244 -3.914 -7.394 1.00 96.44 163 ASN A C 1
ATOM 1296 O O . ASN A 1 163 ? 11.397 -3.573 -7.654 1.00 96.44 163 ASN A O 1
ATOM 1300 N N . LEU A 1 164 ? 9.494 -3.276 -6.499 1.00 97.38 164 LEU A N 1
ATOM 1301 C CA . LEU A 1 164 ? 9.876 -2.016 -5.856 1.00 97.38 164 LEU A CA 1
ATOM 1302 C C . LEU A 1 164 ? 11.011 -2.166 -4.837 1.00 97.38 164 LEU A C 1
ATOM 1304 O O . LEU A 1 164 ? 11.715 -1.202 -4.563 1.00 97.38 164 LEU A O 1
ATOM 1308 N N . PHE A 1 165 ? 11.195 -3.364 -4.288 1.00 95.69 165 PHE A N 1
ATOM 1309 C CA . PHE A 1 165 ? 12.098 -3.611 -3.158 1.00 95.69 165 PHE A CA 1
ATOM 1310 C C . PHE A 1 165 ? 13.273 -4.521 -3.526 1.00 95.69 165 PHE A C 1
ATOM 1312 O O . PHE A 1 165 ? 13.925 -5.072 -2.647 1.00 95.69 165 PHE A O 1
ATOM 1319 N N . GLY A 1 166 ? 13.498 -4.765 -4.822 1.00 92.31 166 GLY A N 1
ATOM 1320 C CA . GLY A 1 166 ? 14.575 -5.646 -5.274 1.00 92.31 166 GLY A CA 1
ATOM 1321 C C . GLY A 1 166 ? 14.447 -7.081 -4.749 1.00 92.31 166 GLY A C 1
ATOM 1322 O O . GLY A 1 166 ? 15.450 -7.721 -4.444 1.00 92.31 166 GLY A O 1
ATOM 1323 N N . LEU A 1 167 ? 13.224 -7.616 -4.634 1.00 91.44 167 LEU A N 1
ATOM 1324 C CA . LEU A 1 167 ? 12.977 -8.979 -4.153 1.00 91.44 167 LEU A CA 1
ATOM 1325 C C . LEU A 1 167 ? 13.812 -9.992 -4.952 1.00 91.44 167 LEU A C 1
ATOM 1327 O O . LEU A 1 167 ? 13.571 -10.186 -6.148 1.00 91.44 167 LEU A O 1
ATOM 1331 N N . ARG A 1 168 ? 14.759 -10.648 -4.260 1.00 90.62 168 ARG A N 1
ATOM 1332 C CA . ARG A 1 168 ? 15.732 -11.621 -4.803 1.00 90.62 168 ARG A CA 1
ATOM 1333 C C . ARG A 1 168 ? 16.699 -11.043 -5.856 1.00 90.62 168 ARG A C 1
ATOM 1335 O O . ARG A 1 168 ? 17.194 -11.781 -6.701 1.00 90.62 168 ARG A O 1
ATOM 1342 N N . ALA A 1 169 ? 16.982 -9.744 -5.822 1.00 88.00 169 ALA A N 1
ATOM 1343 C CA . ALA A 1 169 ? 17.982 -9.118 -6.683 1.00 88.00 169 ALA A CA 1
ATOM 1344 C C . ALA A 1 169 ? 19.397 -9.338 -6.108 1.00 88.00 169 ALA A C 1
ATOM 1346 O O . ALA A 1 169 ? 19.814 -8.633 -5.197 1.00 88.00 169 ALA A O 1
ATOM 1347 N N . TYR A 1 170 ? 20.119 -10.343 -6.609 1.00 87.00 170 TYR A N 1
ATOM 1348 C CA . TYR A 1 170 ? 21.467 -10.691 -6.134 1.00 87.00 170 TYR A CA 1
ATOM 1349 C C . TYR A 1 170 ? 22.574 -9.952 -6.894 1.00 87.00 170 TYR A C 1
ATOM 1351 O O . TYR A 1 170 ? 22.467 -9.784 -8.107 1.00 87.00 170 TYR A O 1
ATOM 1359 N N . ASP A 1 171 ? 23.672 -9.618 -6.211 1.00 83.50 171 ASP A N 1
ATOM 1360 C CA . ASP A 1 171 ? 24.766 -8.766 -6.713 1.00 83.50 171 ASP A CA 1
ATOM 1361 C C . ASP A 1 171 ? 25.345 -9.166 -8.078 1.00 83.50 171 ASP A C 1
ATOM 1363 O O . ASP A 1 171 ? 25.709 -8.298 -8.866 1.00 83.50 171 ASP A O 1
ATOM 1367 N N . GLN A 1 172 ? 25.419 -10.468 -8.382 1.00 86.56 172 GLN A N 1
ATOM 1368 C CA . GLN A 1 172 ? 26.012 -10.963 -9.630 1.00 86.56 172 GLN A CA 1
ATOM 1369 C C . GLN A 1 172 ? 25.242 -10.506 -10.880 1.00 86.56 172 GLN A C 1
ATOM 1371 O O . GLN A 1 172 ? 25.851 -10.205 -11.902 1.00 86.56 172 GLN A O 1
ATOM 1376 N N . ASP A 1 173 ? 23.910 -10.508 -10.812 1.00 86.12 173 ASP A N 1
ATOM 1377 C CA . ASP A 1 173 ? 23.030 -10.032 -11.884 1.00 86.12 173 ASP A CA 1
ATOM 1378 C C . ASP A 1 173 ? 21.657 -9.679 -11.283 1.00 86.12 173 ASP A C 1
ATOM 1380 O O . ASP A 1 173 ? 20.707 -10.478 -11.338 1.00 86.12 173 ASP A O 1
ATOM 1384 N N . PRO A 1 174 ? 21.541 -8.494 -10.654 1.00 88.81 174 PRO A N 1
ATOM 1385 C CA . PRO A 1 174 ? 20.358 -8.131 -9.882 1.00 88.81 174 PRO A CA 1
ATOM 1386 C C . PRO A 1 174 ? 19.087 -8.192 -10.724 1.00 88.81 174 PRO A C 1
ATOM 1388 O O . PRO A 1 174 ? 18.049 -8.662 -10.256 1.00 88.81 174 PRO A O 1
ATOM 1391 N N . PHE A 1 175 ? 19.172 -7.777 -11.992 1.00 89.44 175 PHE A N 1
ATOM 1392 C CA . PHE A 1 175 ? 18.029 -7.786 -12.890 1.00 89.44 175 PHE A CA 1
ATOM 1393 C C . PHE A 1 175 ? 17.598 -9.208 -13.239 1.00 89.44 175 PHE A C 1
ATOM 1395 O O . PHE A 1 175 ? 16.408 -9.501 -13.167 1.00 89.44 175 PHE A O 1
ATOM 1402 N N . LYS A 1 176 ? 18.517 -10.117 -13.582 1.00 90.50 176 LYS A N 1
ATOM 1403 C CA . LYS A 1 176 ? 18.177 -11.511 -13.918 1.00 90.50 176 LYS A CA 1
ATOM 1404 C C . LYS A 1 176 ? 17.522 -12.255 -12.759 1.00 90.50 176 LYS A C 1
ATOM 1406 O O . LYS A 1 176 ? 16.563 -12.996 -12.985 1.00 90.50 176 LYS A O 1
ATOM 1411 N N . TYR A 1 177 ? 18.017 -12.063 -11.538 1.00 91.62 177 TYR A N 1
ATOM 1412 C CA . TYR A 1 177 ? 17.531 -12.805 -10.372 1.00 91.62 177 TYR A CA 1
ATOM 1413 C C . TYR A 1 177 ? 16.291 -12.198 -9.717 1.00 91.62 177 TYR A C 1
ATOM 1415 O O . TYR A 1 177 ? 15.498 -12.944 -9.137 1.00 91.62 177 TYR A O 1
ATOM 1423 N N . ALA A 1 178 ? 16.080 -10.886 -9.860 1.00 95.06 178 ALA A N 1
ATOM 1424 C CA . ALA A 1 178 ? 14.905 -10.224 -9.314 1.00 95.06 178 ALA A CA 1
ATOM 1425 C C . ALA A 1 178 ? 13.606 -10.903 -9.765 1.00 95.06 178 ALA A C 1
ATOM 1427 O O . ALA A 1 178 ? 13.425 -11.242 -10.943 1.00 95.06 178 ALA A O 1
ATOM 1428 N N . LYS A 1 179 ? 12.668 -11.064 -8.833 1.00 96.75 179 LYS A N 1
ATOM 1429 C CA . LYS A 1 179 ? 11.335 -11.585 -9.146 1.00 96.75 179 LYS A CA 1
ATOM 1430 C C . LYS A 1 179 ? 10.544 -10.598 -9.999 1.00 96.75 179 LYS A C 1
ATOM 1432 O O . LYS A 1 179 ? 10.678 -9.388 -9.828 1.00 96.75 179 LYS A O 1
ATOM 1437 N N . TYR A 1 180 ? 9.744 -11.137 -10.913 1.00 96.81 180 TYR A N 1
ATOM 1438 C CA . TYR A 1 180 ? 8.666 -10.428 -11.589 1.00 96.81 180 TYR A CA 1
ATOM 1439 C C . TYR A 1 180 ? 7.405 -10.512 -10.735 1.00 96.81 180 TYR A C 1
ATOM 1441 O O . TYR A 1 180 ? 7.059 -11.592 -10.247 1.00 96.81 180 TYR A O 1
ATOM 1449 N N . LEU A 1 181 ? 6.719 -9.383 -10.589 1.00 96.81 181 LEU A N 1
ATOM 1450 C CA . LEU A 1 181 ? 5.415 -9.302 -9.955 1.00 96.81 181 LEU A CA 1
ATOM 1451 C C . LEU A 1 181 ? 4.377 -8.775 -10.957 1.00 96.81 181 LEU A C 1
ATOM 1453 O O . LEU A 1 181 ? 4.705 -7.920 -11.783 1.00 96.81 181 LEU A O 1
ATOM 1457 N N . PRO A 1 182 ? 3.129 -9.274 -10.921 1.00 94.94 182 PRO A N 1
ATOM 1458 C CA . PRO A 1 182 ? 2.099 -8.819 -11.851 1.00 94.94 182 PRO A CA 1
ATOM 1459 C C . PRO A 1 182 ? 1.799 -7.323 -11.722 1.00 94.94 182 PRO A C 1
ATOM 1461 O O . PRO A 1 182 ? 1.648 -6.652 -12.740 1.00 94.94 182 PRO A O 1
ATOM 1464 N N . THR A 1 183 ? 1.775 -6.789 -10.497 1.00 96.25 183 THR A N 1
ATOM 1465 C CA . THR A 1 183 ? 1.479 -5.377 -10.214 1.00 96.25 183 THR A CA 1
ATOM 1466 C C . THR A 1 183 ? 2.396 -4.790 -9.134 1.00 96.25 183 THR A C 1
ATOM 1468 O O . THR A 1 183 ? 3.023 -5.520 -8.361 1.00 96.25 183 THR A O 1
ATOM 1471 N N . PHE A 1 184 ? 2.444 -3.456 -9.024 1.00 97.56 184 PHE A N 1
ATOM 1472 C CA . PHE A 1 184 ? 3.087 -2.803 -7.877 1.00 97.56 184 PHE A CA 1
ATOM 1473 C C . PHE A 1 184 ? 2.409 -3.152 -6.550 1.00 97.56 184 PHE A C 1
ATOM 1475 O O . PHE A 1 184 ? 3.113 -3.361 -5.561 1.00 97.56 184 PHE A O 1
ATOM 1482 N N . GLY A 1 185 ? 1.081 -3.303 -6.534 1.00 98.12 185 GLY A N 1
ATOM 1483 C CA . GLY A 1 185 ? 0.342 -3.771 -5.363 1.00 98.12 185 GLY A CA 1
ATOM 1484 C C . GLY A 1 185 ? 0.837 -5.128 -4.857 1.00 98.12 185 GLY A C 1
ATOM 1485 O O . GLY A 1 185 ? 1.062 -5.284 -3.657 1.00 98.12 185 GLY A O 1
ATOM 1486 N N . ASP A 1 186 ? 1.134 -6.069 -5.759 1.00 97.75 186 ASP A N 1
ATOM 1487 C CA . ASP A 1 186 ? 1.742 -7.352 -5.387 1.00 97.75 186 ASP A CA 1
ATOM 1488 C C . ASP A 1 186 ? 3.121 -7.149 -4.746 1.00 97.75 186 ASP A C 1
ATOM 1490 O O . ASP A 1 186 ? 3.434 -7.760 -3.726 1.00 97.75 186 ASP A O 1
ATOM 1494 N N . SER A 1 187 ? 3.954 -6.257 -5.289 1.00 98.19 187 SER A N 1
ATOM 1495 C CA . SER A 1 187 ? 5.280 -5.986 -4.714 1.00 98.19 187 SER A CA 1
ATOM 1496 C C . SER A 1 187 ? 5.202 -5.376 -3.327 1.00 98.19 187 SER A C 1
ATOM 1498 O O . SER A 1 187 ? 6.021 -5.716 -2.470 1.00 98.19 187 SER A O 1
ATOM 1500 N N . ILE A 1 188 ? 4.233 -4.495 -3.099 1.00 98.56 188 ILE A N 1
ATOM 1501 C CA . ILE A 1 188 ? 3.963 -3.904 -1.789 1.00 98.56 188 ILE A CA 1
ATOM 1502 C C . ILE A 1 188 ? 3.479 -4.991 -0.824 1.00 98.56 188 ILE A C 1
ATOM 1504 O O . ILE A 1 188 ? 3.997 -5.086 0.286 1.00 98.56 188 ILE A O 1
ATOM 1508 N N . ALA A 1 189 ? 2.559 -5.860 -1.251 1.00 97.88 189 ALA A N 1
ATOM 1509 C CA . ALA A 1 189 ? 2.046 -6.968 -0.449 1.00 97.88 189 ALA A CA 1
ATOM 1510 C C . ALA A 1 189 ? 3.146 -7.964 -0.040 1.00 97.88 189 ALA A C 1
ATOM 1512 O O . ALA A 1 189 ? 3.256 -8.321 1.135 1.00 97.88 189 ALA A O 1
ATOM 1513 N N . TYR A 1 190 ? 4.002 -8.377 -0.982 1.00 97.69 190 TYR A N 1
ATOM 1514 C CA . TYR A 1 190 ? 5.129 -9.273 -0.706 1.00 97.69 190 TYR A CA 1
ATOM 1515 C C . TYR A 1 190 ? 6.132 -8.653 0.273 1.00 97.69 190 TYR A C 1
ATOM 1517 O O . TYR A 1 190 ? 6.573 -9.334 1.202 1.00 97.69 190 TYR A O 1
ATOM 1525 N N . ASN A 1 191 ? 6.465 -7.367 0.117 1.00 97.50 191 ASN A N 1
ATOM 1526 C CA . ASN A 1 191 ? 7.349 -6.685 1.062 1.00 97.50 191 ASN A CA 1
ATOM 1527 C C . ASN A 1 191 ? 6.701 -6.528 2.442 1.00 97.50 191 ASN A C 1
ATOM 1529 O O . ASN A 1 191 ? 7.346 -6.830 3.442 1.00 97.50 191 ASN A O 1
ATOM 1533 N N . ALA A 1 192 ? 5.424 -6.145 2.510 1.00 98.12 192 ALA A N 1
ATOM 1534 C CA . ALA A 1 192 ? 4.700 -6.025 3.770 1.00 98.12 192 ALA A CA 1
ATOM 1535 C C . ALA A 1 192 ? 4.641 -7.367 4.518 1.00 98.12 192 ALA A C 1
ATOM 1537 O O . ALA A 1 192 ? 4.904 -7.411 5.718 1.00 98.12 192 ALA A O 1
ATOM 1538 N N . ASN A 1 193 ? 4.374 -8.475 3.815 1.00 97.38 193 ASN A N 1
ATOM 1539 C CA . ASN A 1 193 ? 4.408 -9.817 4.398 1.00 97.38 193 ASN A CA 1
ATOM 1540 C C . ASN A 1 193 ? 5.801 -10.173 4.944 1.00 97.38 193 ASN A C 1
ATOM 1542 O O . ASN A 1 193 ? 5.917 -10.623 6.084 1.00 97.38 193 ASN A O 1
ATOM 1546 N N . TYR A 1 194 ? 6.850 -9.924 4.153 1.00 96.19 194 TYR A N 1
ATOM 1547 C CA . TYR A 1 194 ? 8.237 -10.207 4.520 1.00 96.19 194 TYR A CA 1
ATOM 1548 C C . TYR A 1 194 ? 8.706 -9.382 5.724 1.00 96.19 194 TYR A C 1
ATOM 1550 O O . TYR A 1 194 ? 9.207 -9.939 6.701 1.00 96.19 194 TYR A O 1
ATOM 1558 N N . VAL A 1 195 ? 8.507 -8.062 5.689 1.00 97.06 195 VAL A N 1
ATOM 1559 C CA . VAL A 1 195 ? 8.890 -7.158 6.778 1.00 97.06 195 VAL A CA 1
ATOM 1560 C C . VAL A 1 195 ? 8.126 -7.500 8.048 1.00 97.06 195 VAL A C 1
ATOM 1562 O O . VAL A 1 195 ? 8.738 -7.604 9.114 1.00 97.06 195 VAL A O 1
ATOM 1565 N N . ARG A 1 196 ? 6.813 -7.747 7.941 1.00 97.38 196 ARG A N 1
ATOM 1566 C CA . ARG A 1 196 ? 6.014 -8.166 9.090 1.00 97.38 196 ARG A CA 1
ATOM 1567 C C . ARG A 1 196 ? 6.599 -9.422 9.724 1.00 97.38 196 ARG A C 1
ATOM 1569 O O . ARG A 1 196 ? 6.875 -9.406 10.914 1.00 97.38 196 ARG A O 1
ATOM 1576 N N . ASP A 1 197 ? 6.807 -10.479 8.940 1.00 96.06 197 ASP A N 1
ATOM 1577 C CA . ASP A 1 197 ? 7.277 -11.776 9.437 1.00 96.06 197 ASP A CA 1
ATOM 1578 C C . ASP A 1 197 ? 8.686 -11.723 10.034 1.00 96.06 197 ASP A C 1
ATOM 1580 O O . ASP A 1 197 ? 8.929 -12.307 11.087 1.00 96.06 197 ASP A O 1
ATOM 1584 N N . LYS A 1 198 ? 9.619 -11.045 9.360 1.00 96.50 198 LYS A N 1
ATOM 1585 C CA . LYS A 1 198 ? 11.042 -11.135 9.694 1.00 96.50 198 LYS A CA 1
ATOM 1586 C C . LYS A 1 198 ? 11.523 -10.065 10.661 1.00 96.50 198 LYS A C 1
ATOM 1588 O O . LYS A 1 198 ? 12.417 -10.360 11.449 1.00 96.50 198 LYS A O 1
ATOM 1593 N N . TYR A 1 199 ? 10.951 -8.863 10.608 1.00 98.00 199 TYR A N 1
ATOM 1594 C CA . TYR A 1 199 ? 11.482 -7.698 11.319 1.00 98.00 199 TYR A CA 1
ATOM 1595 C C . TYR A 1 199 ? 10.568 -7.172 12.424 1.00 98.00 199 TYR A C 1
ATOM 1597 O O . TYR A 1 199 ? 11.070 -6.624 13.400 1.00 98.00 199 TYR A O 1
ATOM 1605 N N . LEU A 1 200 ? 9.244 -7.311 12.288 1.00 97.62 200 LEU A N 1
ATOM 1606 C CA . LEU A 1 200 ? 8.290 -6.675 13.209 1.00 97.62 200 LEU A CA 1
ATOM 1607 C C . LEU A 1 200 ? 7.679 -7.636 14.239 1.00 97.62 200 LEU A C 1
ATOM 1609 O O . LEU A 1 200 ? 7.032 -7.187 15.184 1.00 97.62 200 LEU A O 1
ATOM 1613 N N . GLU A 1 201 ? 7.900 -8.941 14.092 1.00 96.25 201 GLU A N 1
ATOM 1614 C CA . GLU A 1 201 ? 7.481 -9.951 15.066 1.00 96.25 201 GLU A CA 1
ATOM 1615 C C . GLU A 1 201 ? 8.624 -10.370 15.981 1.00 96.25 201 GLU A C 1
ATOM 1617 O O . GLU A 1 201 ? 9.724 -10.628 15.510 1.00 96.25 201 GLU A O 1
ATOM 1622 N N . LYS A 1 202 ? 8.349 -10.552 17.279 1.00 96.31 202 LYS A N 1
ATOM 1623 C CA . LYS A 1 202 ? 9.369 -10.946 18.273 1.00 96.31 202 LYS A CA 1
ATOM 1624 C C . LYS A 1 202 ? 10.107 -12.247 17.940 1.00 96.31 202 LYS A C 1
ATOM 1626 O O . LYS A 1 202 ? 11.226 -12.439 18.395 1.00 96.31 202 LYS A O 1
ATOM 1631 N N . ASN A 1 203 ? 9.463 -13.152 17.206 1.00 95.69 203 ASN A N 1
ATOM 1632 C CA . ASN A 1 203 ? 10.041 -14.417 16.750 1.00 95.69 203 ASN A CA 1
ATOM 1633 C C . ASN A 1 203 ? 10.587 -14.352 15.310 1.00 95.69 203 ASN A C 1
ATOM 1635 O O . ASN A 1 203 ? 11.003 -15.378 14.772 1.00 95.69 203 ASN A O 1
ATOM 1639 N N . GLY A 1 204 ? 10.561 -13.178 14.678 1.00 96.88 204 GLY A N 1
ATOM 1640 C CA . GLY A 1 204 ? 11.144 -12.941 13.367 1.00 96.88 204 GLY A CA 1
ATOM 1641 C C . GLY A 1 204 ? 12.666 -13.043 13.419 1.00 96.88 204 GLY A C 1
ATOM 1642 O O . GLY A 1 204 ? 13.304 -12.597 14.371 1.00 96.88 204 GLY A O 1
ATOM 1643 N N . SER A 1 205 ? 13.269 -13.623 12.380 1.00 97.69 205 SER A N 1
ATOM 1644 C CA . SER A 1 205 ? 14.715 -13.892 12.341 1.00 97.69 205 SER A CA 1
ATOM 1645 C C . SER A 1 205 ? 15.594 -12.638 12.348 1.00 97.69 205 SER A C 1
ATOM 1647 O O . SER A 1 205 ? 16.794 -12.749 12.573 1.00 97.69 205 SER A O 1
ATOM 1649 N N . TYR A 1 206 ? 15.020 -11.466 12.072 1.00 97.94 206 TYR A N 1
ATOM 1650 C CA . TYR A 1 206 ? 15.710 -10.177 11.999 1.00 97.94 206 TYR A CA 1
ATOM 1651 C C . TYR A 1 206 ? 15.133 -9.157 12.992 1.00 97.94 206 TYR A C 1
ATOM 1653 O O . TYR A 1 206 ? 15.276 -7.950 12.804 1.00 97.94 206 TYR A O 1
ATOM 1661 N N . TYR A 1 207 ? 14.456 -9.628 14.040 1.00 98.19 207 TYR A N 1
ATOM 1662 C CA . TYR A 1 207 ? 13.790 -8.764 15.005 1.00 98.19 207 TYR A CA 1
ATOM 1663 C C . TYR A 1 207 ? 14.770 -8.124 15.995 1.00 98.19 207 TYR A C 1
ATOM 1665 O O . TYR A 1 207 ? 15.377 -8.802 16.821 1.00 98.19 207 TYR A O 1
ATOM 1673 N N . TYR A 1 208 ? 14.827 -6.792 15.975 1.00 98.12 208 TYR A N 1
ATOM 1674 C CA . TYR A 1 208 ? 15.512 -5.957 16.975 1.00 98.12 208 TYR A CA 1
ATOM 1675 C C . TYR A 1 208 ? 14.578 -4.869 17.533 1.00 98.12 208 TYR A C 1
ATOM 1677 O O . TYR A 1 208 ? 15.012 -3.810 17.981 1.00 98.12 208 TYR A O 1
ATOM 1685 N N . GLY A 1 209 ? 13.270 -5.136 17.505 1.00 97.06 209 GLY A N 1
ATOM 1686 C CA . GLY A 1 209 ? 12.216 -4.176 17.822 1.00 97.06 209 GLY A CA 1
ATOM 1687 C C . GLY A 1 209 ? 11.449 -3.740 16.569 1.00 97.06 209 GLY A C 1
ATOM 1688 O O . GLY A 1 209 ? 12.038 -3.643 15.493 1.00 97.06 209 GLY A O 1
ATOM 1689 N N . PRO A 1 210 ? 10.139 -3.453 16.680 1.00 97.12 210 PRO A N 1
ATOM 1690 C CA . PRO A 1 210 ? 9.276 -3.197 15.530 1.00 97.12 210 PRO A CA 1
ATOM 1691 C C . PRO A 1 210 ? 9.389 -1.752 15.009 1.00 97.12 210 PRO A C 1
ATOM 1693 O O . PRO A 1 210 ? 8.411 -1.190 14.528 1.00 97.12 210 PRO A O 1
ATOM 1696 N N . THR A 1 211 ? 10.549 -1.115 15.152 1.00 98.19 211 THR A N 1
ATOM 1697 C CA . 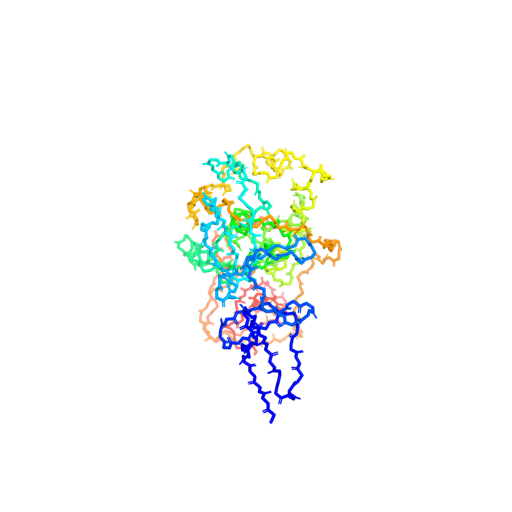THR A 1 211 ? 10.789 0.291 14.793 1.00 98.19 211 THR A CA 1
ATOM 1698 C C . THR A 1 211 ? 11.733 0.384 13.601 1.00 98.19 211 THR A C 1
ATOM 1700 O O . THR A 1 211 ? 12.443 -0.576 13.301 1.00 98.19 211 THR A O 1
ATOM 1703 N N . LEU A 1 212 ? 11.817 1.546 12.942 1.00 98.56 212 LEU A N 1
ATOM 1704 C CA . LEU A 1 212 ? 12.818 1.756 11.886 1.00 98.56 212 LEU A CA 1
ATOM 1705 C C . LEU A 1 212 ? 14.241 1.523 12.398 1.00 98.56 212 LEU A C 1
ATOM 1707 O O . LEU A 1 212 ? 15.059 0.940 11.691 1.00 98.56 212 LEU A O 1
ATOM 1711 N N . GLN A 1 213 ? 14.531 1.948 13.631 1.00 97.69 213 GLN A N 1
ATOM 1712 C CA . GLN A 1 213 ? 15.828 1.710 14.258 1.00 97.69 213 GLN A CA 1
ATOM 1713 C C . GLN A 1 213 ? 16.113 0.212 14.436 1.00 97.69 213 GLN A C 1
ATOM 1715 O O . GLN A 1 213 ? 17.210 -0.234 14.106 1.00 97.69 213 GLN A O 1
ATOM 1720 N N . GLY A 1 214 ? 15.131 -0.565 14.908 1.00 97.94 214 GLY A N 1
ATOM 1721 C CA . GLY A 1 214 ? 15.259 -2.018 15.034 1.00 97.94 214 GLY A CA 1
ATOM 1722 C C . GLY A 1 214 ? 15.451 -2.692 13.675 1.00 97.94 214 GLY A C 1
ATOM 1723 O O . GLY A 1 214 ? 16.345 -3.516 13.507 1.00 97.94 214 GLY A O 1
ATOM 1724 N N . MET A 1 215 ? 14.684 -2.278 12.664 1.00 98.12 215 MET A N 1
ATOM 1725 C CA . MET A 1 215 ? 14.838 -2.787 11.301 1.00 98.12 215 MET A CA 1
ATOM 1726 C C . MET A 1 215 ? 16.238 -2.545 10.729 1.00 98.12 215 MET A C 1
ATOM 1728 O O . MET A 1 215 ? 16.812 -3.443 10.110 1.00 98.12 215 MET A O 1
ATOM 1732 N N . ASN A 1 216 ? 16.804 -1.358 10.965 1.00 97.94 216 ASN A N 1
ATOM 1733 C CA . ASN A 1 216 ? 18.096 -0.949 10.415 1.00 97.94 216 ASN A CA 1
ATOM 1734 C C . ASN A 1 216 ? 19.240 -1.903 10.772 1.00 97.94 216 ASN A C 1
ATOM 1736 O O . ASN A 1 216 ? 20.176 -2.032 9.996 1.00 97.94 216 ASN A O 1
ATOM 1740 N N . VAL A 1 217 ? 19.151 -2.590 11.918 1.00 97.12 217 VAL A N 1
ATOM 1741 C CA . VAL A 1 217 ? 20.185 -3.523 12.392 1.00 97.12 217 VAL A CA 1
ATOM 1742 C C . VAL A 1 217 ? 20.478 -4.623 11.369 1.00 97.12 217 VAL A C 1
ATOM 1744 O O . VAL A 1 217 ? 21.628 -5.018 11.213 1.00 97.12 217 VAL A O 1
ATOM 1747 N N . MET A 1 218 ? 19.446 -5.108 10.671 1.00 97.00 218 MET A N 1
ATOM 1748 C CA . MET A 1 218 ? 19.556 -6.247 9.751 1.00 97.00 218 MET A CA 1
ATOM 1749 C C . MET A 1 218 ? 19.106 -5.938 8.321 1.00 97.00 218 MET A C 1
ATOM 1751 O O . MET A 1 218 ? 19.292 -6.774 7.442 1.00 97.00 218 MET A O 1
ATOM 1755 N N . TYR A 1 219 ? 18.446 -4.803 8.072 1.00 94.81 219 TYR A N 1
ATOM 1756 C CA . TYR A 1 219 ? 17.899 -4.499 6.747 1.00 94.81 219 TYR A CA 1
ATOM 1757 C C . TYR A 1 219 ? 18.948 -3.921 5.792 1.00 94.81 219 TYR A C 1
ATOM 1759 O O . TYR A 1 219 ? 18.952 -4.255 4.611 1.00 94.81 219 TYR A O 1
ATOM 1767 N N . SER A 1 220 ? 19.846 -3.069 6.290 1.00 92.44 220 SER A N 1
ATOM 1768 C CA . SER A 1 220 ? 20.813 -2.351 5.463 1.00 92.44 220 SER A CA 1
ATOM 1769 C C . SER A 1 220 ? 22.138 -2.171 6.192 1.00 92.44 220 SER A C 1
ATOM 1771 O O . SER A 1 220 ? 22.175 -1.995 7.405 1.00 92.44 220 SER A O 1
ATOM 1773 N N . THR A 1 221 ? 23.241 -2.164 5.443 1.00 93.31 221 THR A N 1
ATOM 1774 C CA . THR A 1 221 ? 24.553 -1.758 5.969 1.00 93.31 221 THR A CA 1
ATOM 1775 C C . THR A 1 221 ? 24.684 -0.238 6.097 1.00 93.31 221 THR A C 1
ATOM 1777 O O . THR A 1 221 ? 25.632 0.249 6.709 1.00 93.31 221 THR A O 1
ATOM 1780 N N . ASP A 1 222 ? 23.763 0.526 5.502 1.00 95.81 222 ASP A N 1
ATOM 1781 C CA . ASP A 1 222 ? 23.703 1.979 5.626 1.00 95.81 222 ASP A CA 1
ATOM 1782 C C . ASP A 1 222 ? 23.121 2.380 6.986 1.00 95.81 222 ASP A C 1
ATOM 1784 O O . ASP A 1 222 ? 21.925 2.234 7.245 1.00 95.81 222 ASP A O 1
ATOM 1788 N N . GLN A 1 223 ? 23.970 2.941 7.847 1.00 95.00 223 GLN A N 1
ATOM 1789 C CA . GLN A 1 223 ? 23.577 3.380 9.186 1.00 95.00 223 GLN A CA 1
ATOM 1790 C C . GLN A 1 223 ? 22.495 4.474 9.162 1.00 95.00 223 GLN A C 1
ATOM 1792 O O . GLN A 1 223 ? 21.732 4.582 10.119 1.00 95.00 223 GLN A O 1
ATOM 1797 N N . GLU A 1 224 ? 22.360 5.214 8.057 1.00 97.06 224 GLU A N 1
ATOM 1798 C CA . GLU A 1 224 ? 21.374 6.284 7.889 1.00 97.06 224 GLU A CA 1
ATOM 1799 C C . GLU A 1 224 ? 20.082 5.834 7.194 1.00 97.06 224 GLU A C 1
ATOM 1801 O O . GLU A 1 224 ? 19.206 6.666 6.938 1.00 97.06 224 GLU A O 1
ATOM 1806 N N . TRP A 1 225 ? 19.920 4.546 6.867 1.00 98.19 225 TRP A N 1
ATOM 1807 C CA . TRP A 1 225 ? 18.730 4.070 6.151 1.00 98.19 225 TRP A CA 1
ATOM 1808 C C . TRP A 1 225 ? 17.438 4.365 6.927 1.00 98.19 225 TRP A C 1
ATOM 1810 O O . TRP A 1 225 ? 16.502 4.932 6.359 1.00 98.19 225 TRP A O 1
ATOM 1820 N N . SER A 1 226 ? 17.408 4.118 8.240 1.00 98.00 226 SER A N 1
ATOM 1821 C CA . SER A 1 226 ? 16.244 4.443 9.083 1.00 98.00 226 SER A CA 1
ATOM 1822 C C . SER A 1 226 ? 15.915 5.940 9.071 1.00 98.00 226 SER A C 1
ATOM 1824 O O . SER A 1 226 ? 14.750 6.319 8.927 1.00 98.00 226 SER A O 1
ATOM 1826 N N . THR A 1 227 ? 16.935 6.801 9.133 1.00 98.38 227 THR A N 1
ATOM 1827 C CA . THR A 1 227 ? 16.798 8.260 9.031 1.00 98.38 227 THR A CA 1
ATOM 1828 C C . THR A 1 227 ? 16.247 8.679 7.667 1.00 98.38 227 THR A C 1
ATOM 1830 O O . THR A 1 227 ? 15.389 9.560 7.591 1.00 98.38 227 THR A O 1
ATOM 1833 N N . LYS A 1 228 ? 16.715 8.067 6.571 1.00 98.56 228 LYS A N 1
ATOM 1834 C CA . LYS A 1 228 ? 16.240 8.353 5.205 1.00 98.56 228 LYS A CA 1
ATOM 1835 C C . LYS A 1 228 ? 14.767 7.993 5.040 1.00 98.56 228 LYS A C 1
ATOM 1837 O O . LYS A 1 228 ? 14.005 8.809 4.525 1.00 98.56 228 LYS A O 1
ATOM 1842 N N . ILE A 1 229 ? 14.362 6.823 5.535 1.00 98.75 229 ILE A N 1
ATOM 1843 C CA . ILE A 1 229 ? 12.958 6.402 5.543 1.00 98.75 229 ILE A CA 1
ATOM 1844 C C . ILE A 1 229 ? 12.112 7.370 6.369 1.00 98.75 229 ILE A C 1
ATOM 1846 O O . ILE A 1 229 ? 11.130 7.906 5.857 1.00 98.75 229 ILE A O 1
ATOM 1850 N N . ALA A 1 230 ? 12.518 7.666 7.608 1.00 98.69 230 ALA A N 1
ATOM 1851 C CA . ALA A 1 230 ? 11.786 8.578 8.482 1.00 98.69 230 ALA A CA 1
ATOM 1852 C C . ALA A 1 230 ? 11.618 9.972 7.856 1.00 98.69 230 ALA A C 1
ATOM 1854 O O . ALA A 1 230 ? 10.534 10.537 7.924 1.00 98.69 230 ALA A O 1
ATOM 1855 N N . LYS A 1 231 ? 12.641 10.505 7.173 1.00 98.75 231 LYS A N 1
ATOM 1856 C CA . LYS A 1 231 ? 12.546 11.790 6.454 1.00 98.75 231 LYS A CA 1
ATOM 1857 C C . LYS A 1 231 ? 11.499 11.773 5.341 1.00 98.75 231 LYS A C 1
ATOM 1859 O O . LYS A 1 231 ? 10.813 12.773 5.148 1.00 98.75 231 LYS A O 1
ATOM 1864 N N . ILE A 1 232 ? 11.367 10.666 4.608 1.00 98.81 232 ILE A N 1
ATOM 1865 C CA . ILE A 1 232 ? 10.313 10.526 3.593 1.00 98.81 232 ILE A CA 1
ATOM 1866 C C . ILE A 1 232 ? 8.940 10.425 4.271 1.00 98.81 232 ILE A C 1
ATOM 1868 O O . ILE A 1 232 ? 7.998 11.064 3.811 1.00 98.81 232 ILE A O 1
ATOM 1872 N N . MET A 1 233 ? 8.831 9.696 5.388 1.00 98.88 233 MET A N 1
ATOM 1873 C CA . MET A 1 233 ? 7.591 9.632 6.172 1.00 98.88 233 MET A CA 1
ATOM 1874 C C . MET A 1 233 ? 7.160 11.025 6.656 1.00 98.88 233 MET A C 1
ATOM 1876 O O . MET A 1 233 ? 6.043 11.431 6.356 1.00 98.88 233 MET A O 1
ATOM 1880 N N . GLU A 1 234 ? 8.060 11.786 7.294 1.00 98.56 234 GLU A N 1
ATOM 1881 C CA . GLU A 1 234 ? 7.820 13.172 7.744 1.00 98.56 234 GLU A CA 1
ATOM 1882 C C . GLU A 1 234 ? 7.389 14.097 6.600 1.00 98.56 234 GLU A C 1
ATOM 1884 O O . GLU A 1 234 ? 6.545 14.973 6.779 1.00 98.56 234 GLU A O 1
ATOM 1889 N N . ARG A 1 235 ? 7.969 13.907 5.409 1.00 98.25 235 ARG A N 1
ATOM 1890 C CA . ARG A 1 235 ? 7.644 14.698 4.219 1.00 98.25 235 ARG A CA 1
ATOM 1891 C C . ARG A 1 235 ? 6.221 14.441 3.728 1.00 98.25 235 ARG A C 1
ATOM 1893 O O . ARG A 1 235 ? 5.521 15.400 3.414 1.00 98.25 235 ARG A O 1
ATOM 1900 N N . ILE A 1 236 ? 5.813 13.171 3.658 1.00 98.56 236 ILE A N 1
ATOM 1901 C CA . ILE A 1 236 ? 4.464 12.780 3.226 1.00 98.56 236 ILE A CA 1
ATOM 1902 C C . ILE A 1 236 ? 3.437 13.226 4.272 1.00 98.56 236 ILE A C 1
ATOM 1904 O O . ILE A 1 236 ? 2.400 13.791 3.925 1.00 98.56 236 ILE A O 1
ATOM 1908 N N . LYS A 1 237 ? 3.712 12.961 5.553 1.00 98.38 237 LYS A N 1
ATOM 1909 C CA . LYS A 1 237 ? 2.833 13.309 6.668 1.00 98.38 237 LYS A CA 1
ATOM 1910 C C . LYS A 1 237 ? 3.668 13.536 7.933 1.00 98.38 237 LYS A C 1
ATOM 1912 O O . LYS A 1 237 ? 4.242 12.570 8.425 1.00 98.38 237 LYS A O 1
ATOM 1917 N N . PRO A 1 238 ? 3.747 14.770 8.463 1.00 98.12 238 PRO A N 1
ATOM 1918 C CA . PRO A 1 238 ? 4.554 15.061 9.646 1.00 98.12 238 PRO A CA 1
ATOM 1919 C C . PRO A 1 238 ? 4.123 14.256 10.872 1.00 98.12 238 PRO A C 1
ATOM 1921 O O . PRO A 1 238 ? 2.925 14.082 11.111 1.00 98.12 238 PRO A O 1
ATOM 1924 N N . PHE A 1 239 ? 5.086 13.817 11.682 1.00 97.88 239 PHE A N 1
ATOM 1925 C CA . PHE A 1 239 ? 4.802 13.024 12.871 1.00 97.88 239 PHE A CA 1
ATOM 1926 C C . PHE A 1 239 ? 3.986 13.816 13.895 1.00 97.88 239 PHE A C 1
ATOM 1928 O O . PHE A 1 239 ? 4.380 14.888 14.359 1.00 97.88 239 PHE A O 1
ATOM 1935 N N . GLN A 1 240 ? 2.862 13.235 14.306 1.00 96.38 240 GLN A N 1
ATOM 1936 C CA . GLN A 1 240 ? 2.035 13.723 15.400 1.00 96.38 240 GLN A CA 1
ATOM 1937 C C . GLN A 1 240 ? 1.758 12.563 16.352 1.00 96.38 240 GLN A C 1
ATOM 1939 O O . GLN A 1 240 ? 1.114 11.585 15.979 1.00 96.38 240 GLN A O 1
ATOM 1944 N N . LYS A 1 241 ? 2.203 12.671 17.611 1.00 93.06 241 LYS A N 1
ATOM 1945 C CA . LYS A 1 241 ? 1.958 11.634 18.634 1.00 93.06 241 LYS A CA 1
ATOM 1946 C C . LYS A 1 241 ? 0.464 11.300 18.769 1.00 93.06 241 LYS A C 1
ATOM 1948 O O . LYS A 1 241 ? 0.109 10.143 18.984 1.00 93.06 241 LYS A O 1
ATOM 1953 N N . GLN A 1 242 ? -0.391 12.312 18.617 1.00 90.75 242 GLN A N 1
ATOM 1954 C CA . GLN A 1 242 ? -1.846 12.196 18.735 1.00 90.75 242 GLN A CA 1
ATOM 1955 C C . GLN A 1 242 ? -2.457 11.209 17.734 1.00 90.75 242 GLN A C 1
ATOM 1957 O O . GLN A 1 242 ? -3.402 10.503 18.078 1.00 90.75 242 GLN A O 1
ATOM 1962 N N . ASP A 1 243 ? -1.862 11.071 16.548 1.00 93.31 243 ASP A N 1
ATOM 1963 C CA . ASP A 1 243 ? -2.341 10.150 15.512 1.00 93.31 243 ASP A CA 1
ATOM 1964 C C . ASP A 1 243 ? -2.204 8.676 15.922 1.00 93.31 243 ASP A C 1
ATOM 1966 O O . ASP A 1 243 ? -2.867 7.806 15.356 1.00 93.31 243 ASP A O 1
ATOM 1970 N N . TYR A 1 244 ? -1.368 8.390 16.926 1.00 93.75 244 TYR A N 1
ATOM 1971 C CA . TYR A 1 244 ? -1.046 7.037 17.369 1.00 93.75 244 TYR A CA 1
ATOM 1972 C C . TYR A 1 244 ? -1.623 6.665 18.738 1.00 93.75 244 TYR A C 1
ATOM 1974 O O . TYR A 1 244 ? -1.607 5.481 19.083 1.00 93.75 244 TYR A O 1
ATOM 1982 N N . LEU A 1 245 ? -2.189 7.617 19.493 1.00 90.81 245 LEU A N 1
ATOM 1983 C CA . LEU A 1 245 ? -2.777 7.336 20.813 1.00 90.81 245 LEU A CA 1
ATOM 1984 C C . LEU A 1 245 ? -3.898 6.298 20.747 1.00 90.81 245 LEU A C 1
ATOM 1986 O O . LEU A 1 245 ? -3.988 5.458 21.625 1.00 90.81 245 LEU A O 1
ATOM 1990 N N . TYR A 1 246 ? -4.699 6.293 19.684 1.00 89.00 246 TYR A N 1
ATOM 1991 C CA . TYR A 1 246 ? -5.775 5.310 19.482 1.00 89.00 246 TYR A CA 1
ATOM 1992 C C . TYR A 1 246 ? -5.604 4.530 18.174 1.00 89.00 246 TYR A C 1
ATOM 1994 O O . TYR A 1 246 ? -6.551 3.932 17.660 1.00 89.00 246 TYR A O 1
ATOM 2002 N N . ALA A 1 247 ? -4.397 4.546 17.596 1.00 90.88 247 ALA A N 1
ATOM 2003 C CA . ALA A 1 247 ? -4.119 3.785 16.388 1.00 90.88 247 ALA A CA 1
ATOM 2004 C C . ALA A 1 247 ? -4.281 2.289 16.658 1.00 90.88 247 ALA A C 1
ATOM 2006 O O . ALA A 1 247 ? -3.785 1.741 17.644 1.00 90.88 247 ALA A O 1
ATOM 2007 N N . LYS A 1 248 ? -4.953 1.596 15.741 1.00 88.44 248 LYS A N 1
ATOM 2008 C CA . LYS A 1 248 ? -5.114 0.150 15.839 1.00 88.44 248 LYS A CA 1
ATOM 2009 C C . LYS A 1 248 ? -3.758 -0.527 15.637 1.00 88.44 248 LYS A C 1
ATOM 2011 O O . LYS A 1 248 ? -3.129 -0.350 14.591 1.00 88.44 248 LYS A O 1
ATOM 2016 N N . LYS A 1 249 ? -3.345 -1.355 16.599 1.00 90.94 249 LYS A N 1
ATOM 2017 C CA . LYS A 1 249 ? -2.273 -2.332 16.387 1.00 90.94 249 LYS A CA 1
ATOM 2018 C C . LYS A 1 249 ? -2.800 -3.434 15.478 1.00 90.94 249 LYS A C 1
ATOM 2020 O O . LYS A 1 249 ? -3.770 -4.113 15.820 1.00 90.94 249 LYS A O 1
ATOM 2025 N N . LEU A 1 250 ? -2.226 -3.569 14.291 1.00 88.38 250 LEU A N 1
ATOM 2026 C CA . LEU A 1 250 ? -2.768 -4.468 13.280 1.00 88.38 250 LEU A CA 1
ATOM 2027 C C . LEU A 1 250 ? -2.213 -5.888 13.455 1.00 88.38 250 LEU A C 1
ATOM 2029 O O . LEU A 1 250 ? -1.011 -6.050 13.710 1.00 88.38 250 LEU A O 1
ATOM 2033 N N . PRO A 1 251 ? -3.067 -6.920 13.329 1.00 90.12 251 PRO A N 1
ATOM 2034 C CA . PRO A 1 251 ? -2.617 -8.299 13.401 1.00 90.12 251 PRO A CA 1
ATOM 2035 C C . PRO A 1 251 ? -1.754 -8.637 12.184 1.00 90.12 251 PRO A C 1
ATOM 2037 O O . PRO A 1 251 ? -1.957 -8.111 11.089 1.00 90.12 251 PRO A O 1
ATOM 2040 N N . LYS A 1 252 ? -0.809 -9.555 12.375 1.00 93.19 252 LYS A N 1
ATOM 2041 C CA . LYS A 1 252 ? -0.096 -10.191 11.268 1.00 93.19 252 LYS A CA 1
ATOM 2042 C C . LYS A 1 252 ? -1.079 -10.992 10.418 1.00 93.19 252 LYS A C 1
ATOM 2044 O O . LYS A 1 252 ? -1.961 -11.662 10.957 1.00 93.19 252 LYS A O 1
ATOM 2049 N N . ASN A 1 253 ? -0.894 -10.970 9.100 1.00 93.25 253 ASN A N 1
ATOM 2050 C CA . ASN A 1 253 ? -1.647 -11.858 8.221 1.00 93.25 253 ASN A CA 1
ATOM 2051 C C . ASN A 1 253 ? -1.305 -13.329 8.534 1.00 93.25 253 ASN A C 1
ATOM 2053 O O . ASN A 1 253 ? -0.119 -13.666 8.548 1.00 93.25 253 ASN A O 1
ATOM 2057 N N . PRO A 1 254 ? -2.295 -14.212 8.757 1.00 90.38 254 PRO A N 1
ATOM 2058 C CA . PRO A 1 254 ? -2.024 -15.627 9.005 1.00 90.38 254 PRO A CA 1
ATOM 2059 C C . PRO A 1 254 ? -1.424 -16.339 7.784 1.00 90.38 254 PRO A C 1
ATOM 2061 O O . PRO A 1 254 ? -0.726 -17.337 7.943 1.00 90.38 254 PRO A O 1
ATOM 2064 N N . ASN A 1 255 ? -1.663 -15.822 6.577 1.00 90.94 255 ASN A N 1
ATOM 2065 C CA . ASN A 1 255 ? -1.134 -16.376 5.341 1.00 90.94 255 ASN A CA 1
ATOM 2066 C C . ASN A 1 255 ? 0.225 -15.751 5.011 1.00 90.94 255 ASN A C 1
ATOM 2068 O O . ASN A 1 255 ? 0.398 -14.527 4.994 1.00 90.94 255 ASN A O 1
ATOM 2072 N N . THR A 1 256 ? 1.191 -16.605 4.695 1.00 88.25 256 THR A N 1
ATOM 2073 C CA . THR A 1 256 ? 2.500 -16.194 4.188 1.00 88.25 256 THR A CA 1
ATOM 2074 C C . THR A 1 256 ? 2.497 -16.200 2.666 1.00 88.25 256 THR A C 1
ATOM 2076 O O . THR A 1 256 ? 1.906 -17.070 2.025 1.00 88.25 256 THR A O 1
ATOM 2079 N N . LEU A 1 257 ? 3.152 -15.207 2.071 1.00 92.62 257 LEU A N 1
ATOM 2080 C CA . LEU A 1 257 ? 3.337 -15.157 0.629 1.00 92.62 257 LEU A CA 1
ATOM 2081 C C . LEU A 1 257 ? 4.620 -15.901 0.257 1.00 92.62 257 LEU A C 1
ATOM 2083 O O . LEU A 1 257 ? 5.705 -15.592 0.749 1.00 92.62 257 LEU A O 1
ATOM 2087 N N . ASN A 1 258 ? 4.502 -16.883 -0.637 1.00 90.75 258 ASN A N 1
ATOM 2088 C CA . ASN A 1 258 ? 5.650 -17.648 -1.105 1.00 90.75 258 ASN A CA 1
ATOM 2089 C C . ASN A 1 258 ? 6.355 -16.903 -2.248 1.00 90.75 258 ASN A C 1
ATOM 2091 O O . ASN A 1 258 ? 5.867 -16.870 -3.378 1.00 90.75 258 ASN A O 1
ATOM 2095 N N . VAL A 1 259 ? 7.507 -16.296 -1.954 1.00 88.50 259 VAL A N 1
ATOM 2096 C CA . VAL A 1 259 ? 8.323 -15.577 -2.950 1.00 88.50 259 VAL A CA 1
ATOM 2097 C C . VAL A 1 259 ? 8.927 -16.516 -3.997 1.00 88.50 259 VAL A C 1
ATOM 2099 O O . VAL A 1 259 ? 9.187 -16.099 -5.124 1.00 88.50 259 VAL A O 1
ATOM 2102 N N . ASP A 1 260 ? 9.124 -17.789 -3.657 1.00 89.56 260 ASP A N 1
ATOM 2103 C CA . ASP A 1 260 ? 9.717 -18.774 -4.562 1.00 89.56 260 ASP A CA 1
ATOM 2104 C C . ASP A 1 260 ? 8.713 -19.271 -5.611 1.00 89.56 260 ASP A C 1
ATOM 2106 O O . ASP A 1 260 ? 9.121 -19.771 -6.656 1.00 89.56 260 ASP A O 1
ATOM 2110 N N . ALA A 1 261 ? 7.413 -19.035 -5.393 1.00 92.62 261 ALA A N 1
ATOM 2111 C CA . ALA A 1 261 ? 6.376 -19.244 -6.402 1.00 92.62 261 ALA A CA 1
ATOM 2112 C C . ALA A 1 261 ? 6.397 -18.180 -7.520 1.00 92.62 261 ALA A C 1
ATOM 2114 O O . ALA A 1 261 ? 5.784 -18.381 -8.568 1.00 92.62 261 ALA A O 1
ATOM 2115 N N . LEU A 1 262 ? 7.093 -17.052 -7.324 1.00 94.50 262 LEU A N 1
ATOM 2116 C CA . LEU A 1 262 ? 7.197 -15.998 -8.331 1.00 94.50 262 LEU A CA 1
ATOM 2117 C C . LEU A 1 262 ? 8.213 -16.356 -9.420 1.00 94.50 262 LEU A C 1
ATOM 2119 O O . LEU A 1 262 ? 9.320 -16.837 -9.150 1.00 94.50 262 LEU A O 1
ATOM 2123 N N . SER A 1 263 ? 7.864 -16.024 -10.662 1.00 94.06 263 SER A N 1
ATOM 2124 C CA . SER A 1 263 ? 8.764 -16.116 -11.812 1.00 94.06 263 SER A CA 1
ATOM 2125 C C . SER A 1 263 ? 9.838 -15.027 -11.767 1.00 94.06 263 SER A C 1
ATOM 2127 O O . SER A 1 263 ? 9.614 -13.929 -11.262 1.00 94.06 263 SER A O 1
ATOM 2129 N N . ASN A 1 264 ? 11.003 -15.298 -12.356 1.00 94.31 264 ASN A N 1
ATOM 2130 C CA . ASN A 1 264 ? 12.003 -14.264 -12.644 1.00 94.31 264 ASN A CA 1
ATOM 2131 C C . ASN A 1 264 ? 11.765 -13.610 -14.022 1.00 94.31 264 ASN A C 1
ATOM 2133 O O . ASN A 1 264 ? 12.363 -12.580 -14.331 1.00 94.31 264 ASN A O 1
ATOM 2137 N N . ASN A 1 265 ? 10.933 -14.218 -14.871 1.00 94.50 265 ASN A N 1
ATOM 2138 C CA . ASN A 1 265 ? 10.742 -13.817 -16.262 1.00 94.50 265 ASN A CA 1
ATOM 2139 C C . ASN A 1 265 ? 9.576 -12.840 -16.410 1.00 94.50 265 ASN A C 1
ATOM 2141 O O . ASN A 1 265 ? 8.498 -13.068 -15.865 1.00 94.50 265 ASN A O 1
ATOM 2145 N N . ILE A 1 266 ? 9.789 -11.802 -17.220 1.00 95.06 266 ILE A N 1
ATOM 2146 C CA . ILE A 1 266 ? 8.726 -10.902 -17.676 1.00 95.06 266 ILE A CA 1
ATOM 2147 C C . ILE A 1 266 ? 7.843 -11.671 -18.679 1.00 95.06 266 ILE A C 1
ATOM 2149 O O . ILE A 1 266 ? 8.388 -12.265 -19.618 1.00 95.06 266 ILE A O 1
ATOM 2153 N N . PRO A 1 267 ? 6.508 -11.681 -18.513 1.00 95.81 267 PRO A N 1
ATOM 2154 C CA . PRO A 1 267 ? 5.594 -12.402 -19.392 1.00 95.81 267 PRO A CA 1
ATOM 2155 C C . PRO A 1 267 ? 5.356 -11.614 -20.686 1.00 95.81 267 PRO A C 1
ATOM 2157 O O . PRO A 1 267 ? 4.362 -10.908 -20.837 1.00 95.81 267 PRO A O 1
ATOM 2160 N N . TYR A 1 268 ? 6.294 -11.712 -21.627 1.00 96.25 268 TYR A N 1
ATOM 2161 C CA . TYR A 1 268 ? 6.165 -11.054 -22.925 1.00 96.25 268 TYR A CA 1
ATOM 2162 C C . TYR A 1 268 ? 5.073 -11.700 -23.786 1.00 96.25 268 TYR A C 1
ATOM 2164 O O . TYR A 1 268 ? 5.023 -12.922 -23.928 1.00 96.25 268 TYR A O 1
ATOM 2172 N N . LYS A 1 269 ? 4.271 -10.871 -24.458 1.00 97.00 269 LYS A N 1
ATOM 2173 C CA . LYS A 1 269 ? 3.429 -11.299 -25.579 1.00 97.00 269 LYS A CA 1
ATOM 2174 C C . LYS A 1 269 ? 4.274 -11.303 -26.850 1.00 97.00 269 LYS A C 1
ATOM 2176 O O . LYS A 1 269 ? 4.783 -10.255 -27.231 1.00 97.00 269 LYS A O 1
ATOM 2181 N N . THR A 1 270 ? 4.429 -12.442 -27.516 1.00 97.75 270 THR A N 1
ATOM 2182 C CA . THR A 1 270 ? 5.202 -12.545 -28.765 1.00 97.75 270 THR A CA 1
ATOM 2183 C C . THR A 1 270 ? 4.330 -12.316 -30.000 1.00 97.75 270 THR A C 1
ATOM 2185 O O . THR A 1 270 ? 3.139 -12.630 -30.007 1.00 97.75 270 THR A O 1
ATOM 2188 N N . TYR A 1 271 ? 4.934 -11.765 -31.052 1.00 96.75 271 TYR A N 1
ATOM 2189 C CA . TYR A 1 271 ? 4.316 -11.577 -32.363 1.00 96.75 271 TYR A CA 1
ATOM 2190 C C . TYR A 1 271 ? 4.906 -12.565 -33.381 1.00 96.75 271 TYR A C 1
ATOM 2192 O O . TYR A 1 271 ? 6.084 -12.919 -33.269 1.00 96.75 271 TYR A O 1
ATOM 2200 N N . PRO A 1 272 ? 4.125 -13.021 -34.381 1.00 97.00 272 PRO A N 1
ATOM 2201 C CA . PRO A 1 272 ? 4.656 -13.824 -35.480 1.00 97.00 272 PRO A CA 1
ATOM 2202 C C . PRO A 1 272 ? 5.817 -13.123 -36.194 1.00 97.00 272 PRO A C 1
ATOM 2204 O O . PRO A 1 272 ? 5.818 -11.899 -36.354 1.00 97.00 272 PRO A O 1
ATOM 2207 N N . GLN A 1 273 ? 6.797 -13.891 -36.670 1.00 95.38 273 GLN A N 1
ATOM 2208 C CA . GLN A 1 273 ? 7.924 -13.330 -37.413 1.00 95.38 273 GLN A CA 1
ATOM 2209 C C . GLN A 1 273 ? 7.429 -12.584 -38.662 1.00 95.38 273 GLN A C 1
ATOM 2211 O O . GLN A 1 273 ? 6.581 -13.077 -39.402 1.00 95.38 273 GLN A O 1
ATOM 2216 N N . GLY A 1 274 ? 7.967 -11.387 -38.901 1.00 95.19 274 GLY A N 1
ATOM 2217 C CA . GLY A 1 274 ? 7.566 -10.554 -40.036 1.00 95.19 274 GLY A CA 1
ATOM 2218 C C . GLY A 1 274 ? 6.333 -9.681 -39.783 1.00 95.19 274 GLY A C 1
ATOM 2219 O O . GLY A 1 274 ? 5.972 -8.915 -40.675 1.00 95.19 274 GLY A O 1
ATOM 2220 N N . THR A 1 275 ? 5.725 -9.738 -38.589 1.00 97.81 275 THR A N 1
ATOM 2221 C CA . THR A 1 275 ? 4.661 -8.801 -38.190 1.00 97.81 275 THR A CA 1
ATOM 2222 C C . THR A 1 275 ? 5.175 -7.369 -38.304 1.00 97.81 275 THR A C 1
ATOM 2224 O O . THR A 1 275 ? 6.262 -7.054 -37.815 1.00 97.81 275 THR A O 1
ATOM 2227 N N . LYS A 1 276 ? 4.399 -6.500 -38.957 1.00 97.69 276 LYS A N 1
ATOM 2228 C CA . LYS A 1 276 ? 4.744 -5.091 -39.158 1.00 97.69 276 LYS A CA 1
ATOM 2229 C C . LYS A 1 276 ? 3.810 -4.184 -38.376 1.00 97.69 276 LYS A C 1
ATOM 2231 O O . LYS A 1 276 ? 2.623 -4.465 -38.279 1.00 97.69 276 LYS A O 1
ATOM 2236 N N . ALA A 1 277 ? 4.356 -3.072 -37.906 1.00 97.69 277 ALA A N 1
ATOM 2237 C CA . ALA A 1 277 ? 3.598 -1.945 -37.384 1.00 97.69 277 ALA A CA 1
ATOM 2238 C C . ALA A 1 277 ? 4.092 -0.655 -38.041 1.00 97.69 277 ALA A C 1
ATOM 2240 O O . ALA A 1 277 ? 5.189 -0.606 -38.610 1.00 97.69 277 ALA A O 1
ATOM 2241 N N . THR A 1 278 ? 3.291 0.402 -37.964 1.00 97.94 278 THR A N 1
ATOM 2242 C CA . THR A 1 278 ? 3.657 1.715 -38.508 1.00 97.94 278 THR A CA 1
ATOM 2243 C C . THR A 1 278 ? 3.627 2.772 -37.417 1.00 97.94 278 THR A C 1
ATOM 2245 O O . THR A 1 278 ? 2.700 2.805 -36.611 1.00 97.94 278 THR A O 1
ATOM 2248 N N . ALA A 1 279 ? 4.620 3.660 -37.386 1.00 97.12 279 ALA A N 1
ATOM 2249 C CA . ALA A 1 279 ? 4.647 4.771 -36.442 1.00 97.12 279 ALA A CA 1
ATOM 2250 C C . ALA A 1 279 ? 3.431 5.694 -36.639 1.00 97.12 279 ALA A C 1
ATOM 2252 O O . ALA A 1 279 ? 3.261 6.292 -37.703 1.00 97.12 279 ALA A O 1
ATOM 2253 N N . LYS A 1 280 ? 2.601 5.823 -35.599 1.00 96.69 280 LYS A N 1
ATOM 2254 C CA . LYS A 1 280 ? 1.415 6.694 -35.556 1.00 96.69 280 LYS A CA 1
ATOM 2255 C C . LYS A 1 280 ? 1.781 8.164 -35.351 1.00 96.69 280 LYS A C 1
ATOM 2257 O O . LYS A 1 280 ? 1.037 9.047 -35.763 1.00 96.69 280 LYS A O 1
ATOM 2262 N N . LEU A 1 281 ? 2.900 8.425 -34.682 1.00 93.19 281 LEU A N 1
ATOM 2263 C CA . LEU A 1 281 ? 3.482 9.750 -34.484 1.00 93.19 281 LEU A CA 1
ATOM 2264 C C . LEU A 1 281 ? 4.993 9.628 -34.283 1.00 93.19 281 LEU A C 1
ATOM 2266 O O . LEU A 1 281 ? 5.474 8.561 -33.904 1.00 93.19 281 LEU A O 1
ATOM 2270 N N . ALA A 1 282 ? 5.723 10.717 -34.523 1.00 95.81 282 ALA A N 1
ATOM 2271 C CA . ALA A 1 282 ? 7.160 10.745 -34.287 1.00 95.81 282 ALA A CA 1
ATOM 2272 C C . ALA A 1 282 ? 7.462 10.557 -32.792 1.00 95.81 282 ALA A C 1
ATOM 2274 O O . ALA A 1 282 ? 6.930 11.291 -31.958 1.00 95.81 282 ALA A O 1
ATOM 2275 N N . ALA A 1 283 ? 8.284 9.569 -32.445 1.00 94.19 283 ALA A N 1
ATOM 2276 C CA . ALA A 1 283 ? 8.565 9.235 -31.051 1.00 94.19 283 ALA A CA 1
ATOM 2277 C C . ALA A 1 283 ? 9.963 8.644 -30.876 1.00 94.19 283 ALA A C 1
ATOM 2279 O O . ALA A 1 283 ? 10.491 8.005 -31.784 1.00 94.19 283 ALA A O 1
ATOM 2280 N N . PHE A 1 284 ? 10.545 8.840 -29.694 1.00 93.62 284 PHE A N 1
ATOM 2281 C CA . PHE A 1 284 ? 11.824 8.234 -29.349 1.00 93.62 284 PHE A CA 1
ATOM 2282 C C . PHE A 1 284 ? 11.722 6.711 -29.246 1.00 93.62 284 PHE A C 1
ATOM 2284 O O . PHE A 1 284 ? 10.687 6.173 -28.837 1.00 93.62 284 PHE A O 1
ATOM 2291 N N . TYR A 1 285 ? 12.811 6.032 -29.596 1.00 94.12 285 TYR A N 1
ATOM 2292 C CA . TYR A 1 285 ? 12.996 4.605 -29.361 1.00 94.12 285 TYR A CA 1
ATOM 2293 C C . TYR A 1 285 ? 14.274 4.340 -28.565 1.00 94.12 285 TYR A C 1
ATOM 2295 O O . TYR A 1 285 ? 15.192 5.159 -28.537 1.00 94.12 285 TYR A O 1
ATOM 2303 N N . TYR A 1 286 ? 14.319 3.185 -27.906 1.00 92.25 286 TYR A N 1
ATOM 2304 C CA . TYR A 1 286 ? 15.266 2.923 -26.825 1.00 92.25 286 TYR A CA 1
ATOM 2305 C C . TYR A 1 286 ? 15.935 1.553 -26.950 1.00 92.25 286 TYR A C 1
ATOM 2307 O O . TYR A 1 286 ? 15.389 0.655 -27.586 1.00 92.25 286 TYR A O 1
ATOM 2315 N N . VAL A 1 287 ? 17.092 1.354 -26.315 1.00 88.94 287 VAL A N 1
ATOM 2316 C CA . VAL A 1 287 ? 17.735 0.022 -26.229 1.00 88.94 287 VAL A CA 1
ATOM 2317 C C . VAL A 1 287 ? 16.984 -0.896 -25.257 1.00 88.94 287 VAL A C 1
ATOM 2319 O O . VAL A 1 287 ? 16.876 -2.102 -25.481 1.00 88.94 287 VAL A O 1
ATOM 2322 N N . VAL A 1 288 ? 16.418 -0.325 -24.191 1.00 86.44 288 VAL A N 1
ATOM 2323 C CA . VAL A 1 288 ? 15.655 -1.024 -23.144 1.00 86.44 288 VAL A CA 1
ATOM 2324 C C . VAL A 1 288 ? 14.324 -0.286 -22.920 1.00 86.44 288 VAL A C 1
ATOM 2326 O O . VAL A 1 288 ? 14.314 0.945 -23.014 1.00 86.44 288 VAL A O 1
ATOM 2329 N N . PRO A 1 289 ? 13.199 -0.984 -22.636 1.00 84.88 289 PRO A N 1
ATOM 2330 C CA . PRO A 1 289 ? 11.882 -0.357 -22.489 1.00 84.88 289 PRO A CA 1
ATOM 2331 C C . PRO A 1 289 ? 11.835 0.515 -21.233 1.00 84.88 289 PRO A C 1
ATOM 2333 O O . PRO A 1 289 ? 11.619 0.024 -20.121 1.00 84.88 289 PRO A O 1
ATOM 2336 N N . TYR A 1 290 ? 12.145 1.801 -21.410 1.00 75.88 290 TYR A N 1
ATOM 2337 C CA . TYR A 1 290 ? 12.394 2.717 -20.307 1.00 75.88 290 TYR A CA 1
ATOM 2338 C C . TYR A 1 290 ? 12.431 4.174 -20.779 1.00 75.88 290 TYR A C 1
ATOM 2340 O O . TYR A 1 290 ? 13.292 4.554 -21.570 1.00 75.88 290 TYR A O 1
ATOM 2348 N N . SER A 1 291 ? 11.507 5.006 -20.302 1.00 64.81 291 SER A N 1
ATOM 2349 C CA . SER A 1 291 ? 11.304 6.363 -20.833 1.00 64.81 291 SER A CA 1
ATOM 2350 C C . SER A 1 291 ? 11.919 7.496 -20.008 1.00 64.81 291 SER A C 1
ATOM 2352 O O . SER A 1 291 ? 11.559 8.645 -20.242 1.00 64.81 291 SER A O 1
ATOM 2354 N N . PHE A 1 292 ? 12.793 7.225 -19.038 1.00 66.06 292 PHE A N 1
ATOM 2355 C CA . PHE A 1 292 ? 13.370 8.280 -18.195 1.00 66.06 292 PHE A CA 1
ATOM 2356 C C . PHE A 1 292 ? 14.881 8.103 -17.988 1.00 66.06 292 PHE A C 1
ATOM 2358 O O . PHE A 1 292 ? 15.407 7.003 -18.158 1.00 66.06 292 PHE A O 1
ATOM 2365 N N . ASP A 1 293 ? 15.562 9.197 -17.626 1.00 60.16 293 ASP A N 1
ATOM 2366 C CA . ASP A 1 293 ? 17.022 9.414 -17.723 1.00 60.16 293 ASP A CA 1
ATOM 2367 C C . ASP A 1 293 ? 17.884 8.634 -16.699 1.00 60.16 293 ASP A C 1
ATOM 2369 O O . ASP A 1 293 ? 18.825 9.162 -16.108 1.00 60.16 293 ASP A O 1
ATOM 2373 N N . GLY A 1 294 ? 17.552 7.368 -16.434 1.00 64.25 294 GLY A N 1
ATOM 2374 C CA . GLY A 1 294 ? 18.283 6.500 -15.510 1.00 64.25 294 GLY A CA 1
ATOM 2375 C C . GLY A 1 294 ? 19.397 5.690 -16.180 1.00 64.25 294 GLY A C 1
ATOM 2376 O O . GLY A 1 294 ? 19.266 5.249 -17.320 1.00 64.25 294 GLY A O 1
ATOM 2377 N N . VAL A 1 295 ? 20.475 5.424 -15.435 1.00 65.31 295 VAL A N 1
ATOM 2378 C CA . VAL A 1 295 ? 21.549 4.507 -15.856 1.00 65.31 295 VAL A CA 1
ATOM 2379 C C . VAL A 1 295 ? 21.049 3.060 -15.835 1.00 65.31 295 VAL A C 1
ATOM 2381 O O . VAL A 1 295 ? 20.534 2.589 -14.817 1.00 65.31 295 VAL A O 1
ATOM 2384 N N . ILE A 1 296 ? 21.267 2.325 -16.928 1.00 69.88 296 ILE A N 1
ATOM 2385 C CA . ILE A 1 296 ? 20.922 0.902 -17.031 1.00 69.88 296 ILE A CA 1
ATOM 2386 C C . ILE A 1 296 ? 22.136 0.070 -16.618 1.00 69.88 296 ILE A C 1
ATOM 2388 O O . ILE A 1 296 ? 23.088 -0.110 -17.382 1.00 69.88 296 ILE A O 1
ATOM 2392 N N . LYS A 1 297 ? 22.095 -0.466 -15.396 1.00 66.12 297 LYS A N 1
ATOM 2393 C CA . LYS A 1 297 ? 23.197 -1.267 -14.838 1.00 66.12 297 LYS A CA 1
ATOM 2394 C C . LYS A 1 297 ? 23.345 -2.636 -15.507 1.00 66.12 297 LYS A C 1
ATOM 2396 O O . LYS A 1 297 ? 24.444 -3.172 -15.531 1.00 66.12 297 LYS A O 1
ATOM 2401 N N . SER A 1 298 ? 22.262 -3.195 -16.048 1.00 67.88 298 SER A N 1
ATOM 2402 C CA . SER A 1 298 ? 22.240 -4.558 -16.594 1.00 67.88 298 SER A CA 1
ATOM 2403 C C . SER A 1 298 ? 22.919 -4.713 -17.963 1.00 67.88 298 SER A C 1
ATOM 2405 O O . SER A 1 298 ? 23.249 -5.833 -18.344 1.00 67.88 298 SER A O 1
ATOM 2407 N N . GLN A 1 299 ? 23.127 -3.624 -18.715 1.00 69.06 299 GLN A N 1
ATOM 2408 C CA . GLN A 1 299 ? 23.645 -3.674 -20.094 1.00 69.06 299 GLN A CA 1
ATOM 2409 C C . GLN A 1 299 ? 24.747 -2.643 -20.400 1.00 69.06 299 GLN A C 1
ATOM 2411 O O . GLN A 1 299 ? 25.09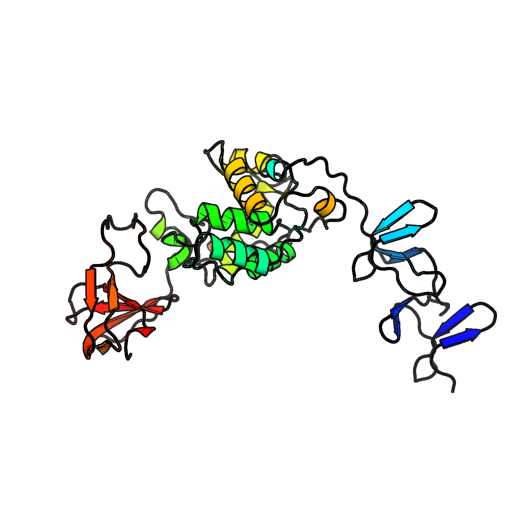3 -2.460 -21.563 1.00 69.06 299 GLN A O 1
ATOM 2416 N N . SER A 1 300 ? 25.311 -1.967 -19.391 1.00 70.25 300 SER A N 1
ATOM 2417 C CA . SER A 1 300 ? 26.318 -0.902 -19.581 1.00 70.25 300 SER A CA 1
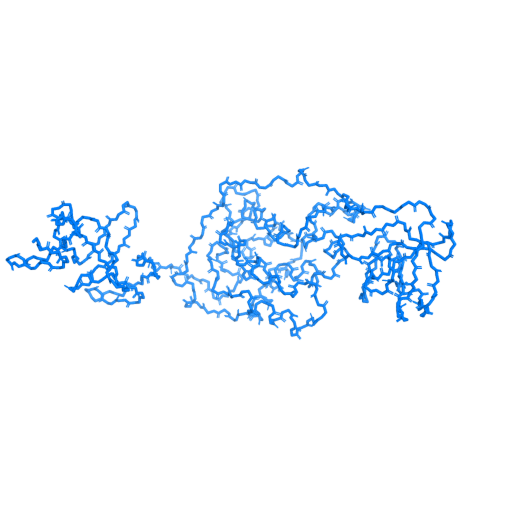ATOM 2418 C C . SER A 1 300 ? 25.887 0.171 -20.597 1.00 70.25 300 SER A C 1
ATOM 2420 O O . SER A 1 300 ? 26.686 0.625 -21.413 1.00 70.25 300 SER A O 1
ATOM 2422 N N . VAL A 1 301 ? 24.611 0.570 -20.567 1.00 70.75 301 VAL A N 1
ATOM 2423 C CA . VAL A 1 301 ? 24.060 1.582 -21.482 1.00 70.75 301 VAL A CA 1
ATOM 2424 C C . VAL A 1 301 ? 24.144 2.955 -20.820 1.00 70.75 301 VAL A C 1
ATOM 2426 O O . VAL A 1 301 ? 23.504 3.197 -19.795 1.00 70.75 301 VAL A O 1
ATOM 2429 N N . THR A 1 302 ? 24.935 3.852 -21.415 1.00 68.56 302 THR A N 1
ATOM 2430 C CA . THR A 1 302 ? 25.088 5.251 -20.979 1.00 68.56 302 THR A CA 1
ATOM 2431 C C . THR A 1 302 ? 24.053 6.185 -21.604 1.00 68.56 302 THR A C 1
ATOM 2433 O O . THR A 1 302 ? 23.716 7.195 -20.997 1.00 68.56 302 THR A O 1
ATOM 2436 N N . GLU A 1 303 ? 23.520 5.839 -22.781 1.00 75.75 303 GLU A N 1
ATOM 2437 C CA . GLU A 1 303 ? 22.472 6.590 -23.479 1.00 75.75 303 GLU A CA 1
ATOM 2438 C C . GLU A 1 303 ? 21.368 5.634 -23.953 1.00 75.75 303 GLU A C 1
ATOM 2440 O O . GLU A 1 303 ? 21.555 4.842 -24.877 1.00 75.75 303 GLU A O 1
ATOM 2445 N N . ASN A 1 304 ? 20.209 5.661 -23.287 1.00 83.94 304 ASN A N 1
ATOM 2446 C CA . ASN A 1 304 ? 19.130 4.725 -23.608 1.00 83.94 304 ASN A CA 1
ATOM 2447 C C . ASN A 1 304 ? 18.344 5.129 -24.862 1.00 83.94 304 ASN A C 1
ATOM 2449 O O . ASN A 1 304 ? 17.915 4.260 -25.617 1.00 83.94 304 ASN A O 1
ATOM 2453 N N . ASN A 1 305 ? 18.139 6.430 -25.078 1.00 88.25 305 ASN A N 1
ATOM 2454 C CA . ASN A 1 305 ? 17.472 6.950 -26.270 1.00 88.25 305 ASN A CA 1
ATOM 2455 C C . ASN A 1 305 ? 18.391 6.778 -27.486 1.00 88.25 305 ASN A C 1
ATOM 2457 O O . ASN A 1 305 ? 19.538 7.196 -27.450 1.00 88.25 305 ASN A O 1
ATOM 2461 N N . GLN A 1 306 ? 17.900 6.149 -28.549 1.00 90.69 306 GLN A N 1
ATOM 2462 C CA . GLN A 1 306 ? 18.693 5.831 -29.742 1.00 90.69 306 GLN A CA 1
ATOM 2463 C C . GLN A 1 306 ? 18.285 6.650 -30.970 1.00 90.69 306 GLN A C 1
ATOM 2465 O O . GLN A 1 306 ? 18.868 6.485 -32.042 1.00 90.69 306 GLN A O 1
ATOM 2470 N N . GLY A 1 307 ? 17.276 7.512 -30.837 1.00 92.69 307 GLY A N 1
ATOM 2471 C CA . GLY A 1 307 ? 16.791 8.369 -31.910 1.00 92.69 307 GLY A CA 1
ATOM 2472 C C . GLY A 1 307 ? 15.272 8.442 -31.975 1.00 92.69 307 GLY A C 1
ATOM 2473 O O . GLY A 1 307 ? 14.554 7.930 -31.117 1.00 92.69 307 GLY A O 1
ATOM 2474 N N . THR A 1 308 ? 14.778 9.089 -33.029 1.00 95.88 308 THR A N 1
ATOM 2475 C CA . THR A 1 308 ? 13.346 9.307 -33.263 1.00 95.88 308 THR A CA 1
ATOM 2476 C C . THR A 1 308 ? 12.865 8.447 -34.424 1.00 95.88 308 THR A C 1
ATOM 2478 O O . THR A 1 308 ? 13.359 8.563 -35.543 1.00 95.88 308 THR A O 1
ATOM 2481 N N . LEU A 1 309 ? 11.852 7.619 -34.178 1.00 96.69 309 LEU A N 1
ATOM 2482 C CA . LEU A 1 309 ? 11.123 6.909 -35.217 1.00 96.69 309 LEU A CA 1
ATOM 2483 C C . LEU A 1 309 ? 10.164 7.894 -35.892 1.00 96.69 309 LEU A C 1
ATOM 2485 O O . LEU A 1 309 ? 9.249 8.402 -35.245 1.00 96.69 309 LEU A O 1
ATOM 2489 N N . ALA A 1 310 ? 10.377 8.193 -37.174 1.00 97.19 310 ALA A N 1
ATOM 2490 C CA . ALA A 1 310 ? 9.564 9.166 -37.900 1.00 97.19 310 ALA A CA 1
ATOM 2491 C C . ALA A 1 310 ? 8.129 8.657 -38.133 1.00 97.19 310 ALA A C 1
ATOM 2493 O O . ALA A 1 310 ? 7.909 7.455 -38.305 1.00 97.19 310 ALA A O 1
ATOM 2494 N N . LEU A 1 311 ? 7.159 9.579 -38.192 1.00 97.38 311 LEU A N 1
ATOM 2495 C CA . LEU A 1 311 ? 5.764 9.285 -38.548 1.00 97.38 311 LEU A CA 1
ATOM 2496 C C . LEU A 1 311 ? 5.691 8.471 -39.851 1.00 97.38 311 LEU A C 1
ATOM 2498 O O . LEU A 1 311 ? 6.367 8.796 -40.822 1.00 97.38 311 LEU A O 1
ATOM 2502 N N . GLY A 1 312 ? 4.859 7.429 -39.878 1.00 97.00 312 GLY A N 1
ATOM 2503 C CA . GLY A 1 312 ? 4.679 6.586 -41.063 1.00 97.00 312 GLY A CA 1
ATOM 2504 C C . GLY A 1 312 ? 5.786 5.549 -41.288 1.00 97.00 312 GLY A C 1
ATOM 2505 O O . GLY A 1 312 ? 5.661 4.731 -42.196 1.00 97.00 312 GLY A O 1
ATOM 2506 N N . THR A 1 313 ? 6.843 5.523 -40.466 1.00 97.88 313 THR A N 1
ATOM 2507 C CA . THR A 1 313 ? 7.907 4.516 -40.594 1.00 97.88 313 THR A CA 1
ATOM 2508 C C . THR A 1 313 ? 7.354 3.123 -40.300 1.00 97.88 313 THR A C 1
ATOM 2510 O O . THR A 1 313 ? 6.757 2.898 -39.244 1.00 97.88 313 THR A O 1
ATOM 2513 N N . SER A 1 314 ? 7.568 2.183 -41.225 1.00 97.69 314 SER A N 1
ATOM 2514 C CA . SER A 1 314 ? 7.254 0.766 -41.026 1.00 97.69 314 SER A CA 1
ATOM 2515 C C . SER A 1 314 ? 8.382 0.083 -40.258 1.00 97.69 314 SER A C 1
ATOM 2517 O O . SER A 1 314 ? 9.550 0.221 -40.610 1.00 97.69 314 SER A O 1
ATOM 2519 N N . VAL A 1 315 ? 8.020 -0.712 -39.254 1.00 98.12 315 VAL A N 1
ATOM 2520 C CA . VAL A 1 315 ? 8.950 -1.499 -38.431 1.00 98.12 315 VAL A CA 1
ATOM 2521 C C . VAL A 1 315 ? 8.472 -2.942 -38.312 1.00 98.12 315 VAL A C 1
ATOM 2523 O O . VAL A 1 315 ? 7.288 -3.216 -38.503 1.00 98.12 315 VAL A O 1
ATOM 2526 N N . PHE A 1 316 ? 9.379 -3.860 -37.989 1.00 98.38 316 PHE A N 1
ATOM 2527 C CA . PHE A 1 316 ? 9.055 -5.244 -37.646 1.00 98.38 316 PHE A CA 1
ATOM 2528 C C . PHE A 1 316 ? 8.928 -5.372 -36.133 1.00 98.38 316 PHE A C 1
ATOM 2530 O O . PHE A 1 316 ? 9.844 -4.968 -35.426 1.00 98.38 316 PHE A O 1
ATOM 2537 N N . VAL A 1 317 ? 7.822 -5.921 -35.636 1.00 98.00 317 VAL A N 1
ATOM 2538 C CA . VAL A 1 317 ? 7.560 -6.062 -34.195 1.00 98.00 317 VAL A CA 1
ATOM 2539 C C . VAL A 1 317 ? 7.737 -7.509 -33.747 1.00 98.00 317 VAL A C 1
ATOM 2541 O O . VAL A 1 317 ? 7.368 -8.438 -34.463 1.00 98.00 317 VAL A O 1
ATOM 2544 N N . HIS A 1 318 ? 8.311 -7.696 -32.557 1.00 97.75 318 HIS A N 1
ATOM 2545 C CA . HIS A 1 318 ? 8.742 -9.009 -32.055 1.00 97.75 318 HIS A CA 1
ATOM 2546 C C . HIS A 1 318 ? 7.980 -9.438 -30.811 1.00 97.75 318 HIS A C 1
ATOM 2548 O O . HIS A 1 318 ? 7.515 -10.573 -30.712 1.00 97.75 318 HIS A O 1
ATOM 2554 N N . ARG A 1 319 ? 7.861 -8.535 -29.836 1.00 97.19 319 ARG A N 1
ATOM 2555 C CA . ARG A 1 319 ? 7.183 -8.807 -28.567 1.00 97.19 319 ARG A CA 1
ATOM 2556 C C . ARG A 1 319 ? 6.738 -7.531 -27.872 1.00 97.19 319 ARG A C 1
ATOM 2558 O O . ARG A 1 319 ? 7.252 -6.459 -28.161 1.00 97.19 319 ARG A O 1
ATOM 2565 N N . GLU A 1 320 ? 5.808 -7.670 -26.944 1.00 96.44 320 GLU A N 1
ATOM 2566 C CA . GLU A 1 320 ? 5.301 -6.612 -26.076 1.00 96.44 320 GLU A CA 1
ATOM 2567 C C . GLU A 1 320 ? 5.472 -7.014 -24.610 1.00 96.44 320 GLU A C 1
ATOM 2569 O O . GLU A 1 320 ? 5.257 -8.178 -24.258 1.00 96.44 320 GLU A O 1
ATOM 2574 N N . ASP A 1 321 ? 5.881 -6.067 -23.768 1.00 94.81 321 ASP A N 1
ATOM 2575 C CA . ASP A 1 321 ? 5.952 -6.244 -22.318 1.00 94.81 321 ASP A CA 1
ATOM 2576 C C . ASP A 1 321 ? 4.656 -5.781 -21.614 1.00 94.81 321 ASP A C 1
ATOM 2578 O O . ASP A 1 321 ? 3.835 -5.079 -22.211 1.00 94.81 321 ASP A O 1
ATOM 2582 N N . PRO A 1 322 ? 4.441 -6.153 -20.338 1.00 93.06 322 PRO A N 1
ATOM 2583 C CA . PRO A 1 322 ? 3.248 -5.746 -19.587 1.00 93.06 322 PRO A CA 1
ATOM 2584 C C . PRO A 1 322 ? 3.088 -4.232 -19.386 1.00 93.06 322 PRO A C 1
ATOM 2586 O O . PRO A 1 322 ? 1.989 -3.777 -19.086 1.00 93.06 322 PRO A O 1
ATOM 2589 N N . ASN A 1 323 ? 4.156 -3.453 -19.574 1.00 90.75 323 ASN A N 1
ATOM 2590 C CA . ASN A 1 323 ? 4.149 -1.994 -19.478 1.00 90.75 323 ASN A CA 1
ATOM 2591 C C . ASN A 1 323 ? 3.767 -1.318 -20.807 1.00 90.75 323 ASN A C 1
ATOM 2593 O O . ASN A 1 323 ? 3.792 -0.091 -20.915 1.00 90.75 323 ASN A O 1
ATOM 2597 N N . GLY A 1 324 ? 3.412 -2.101 -21.831 1.00 93.50 324 GLY A N 1
ATOM 2598 C CA . GLY A 1 324 ? 2.997 -1.598 -23.135 1.00 93.50 324 GLY A CA 1
ATOM 2599 C C . GLY A 1 324 ? 4.162 -1.165 -24.023 1.00 93.50 324 GLY A C 1
ATOM 2600 O O . GLY A 1 324 ? 3.953 -0.392 -24.962 1.00 93.50 324 GLY A O 1
ATOM 2601 N N . TRP A 1 325 ? 5.379 -1.639 -23.760 1.00 95.31 325 TRP A N 1
ATOM 2602 C CA . TRP A 1 325 ? 6.514 -1.440 -24.653 1.00 95.31 325 TRP A CA 1
ATOM 2603 C C . TRP A 1 325 ? 6.610 -2.553 -25.682 1.00 95.31 325 TRP A C 1
ATOM 2605 O O . TRP A 1 325 ? 6.487 -3.729 -25.355 1.00 95.31 325 TRP A O 1
ATOM 2615 N N . VAL A 1 326 ? 6.887 -2.180 -26.928 1.00 97.25 326 VAL A N 1
ATOM 2616 C CA . VAL A 1 326 ? 7.044 -3.093 -28.061 1.00 97.25 326 VAL A CA 1
ATOM 2617 C C . VAL A 1 326 ? 8.508 -3.143 -28.471 1.00 97.25 326 VAL A C 1
ATOM 2619 O O . VAL A 1 326 ? 9.098 -2.108 -28.778 1.00 97.25 326 VAL A O 1
ATOM 2622 N N . GLU A 1 327 ? 9.071 -4.349 -28.509 1.00 97.50 327 GLU A N 1
ATOM 2623 C CA . GLU A 1 327 ? 10.365 -4.628 -29.127 1.00 97.50 327 GLU A CA 1
ATOM 2624 C C . GLU A 1 327 ? 10.190 -4.679 -30.647 1.00 97.50 327 GLU A C 1
ATOM 2626 O O . GLU A 1 327 ? 9.387 -5.468 -31.157 1.00 97.50 327 GLU A O 1
ATOM 2631 N N . PHE A 1 328 ? 10.954 -3.873 -31.375 1.00 97.69 328 PHE A N 1
ATOM 2632 C CA . PHE A 1 328 ? 10.902 -3.773 -32.828 1.00 97.69 328 PHE A CA 1
ATOM 2633 C C . PHE A 1 328 ? 12.301 -3.711 -33.455 1.00 97.69 328 PHE A C 1
ATOM 2635 O O . PHE A 1 328 ? 13.301 -3.530 -32.764 1.00 97.69 328 PHE A O 1
ATOM 2642 N N . SER A 1 329 ? 12.368 -3.836 -34.778 1.00 98.00 329 SER A N 1
ATOM 2643 C CA . SER A 1 329 ? 13.569 -3.606 -35.585 1.00 98.00 329 SER A CA 1
ATOM 2644 C C . SER A 1 329 ? 13.219 -2.972 -36.940 1.00 98.00 329 SER A C 1
ATOM 2646 O O . SER A 1 329 ? 12.104 -3.116 -37.446 1.00 98.00 329 SER A O 1
ATOM 2648 N N . PHE A 1 330 ? 14.173 -2.263 -37.555 1.00 97.38 330 PHE A N 1
ATOM 2649 C CA . PHE A 1 330 ? 13.989 -1.654 -38.886 1.00 97.38 330 PHE A CA 1
ATOM 2650 C C . PHE A 1 330 ? 14.016 -2.688 -40.023 1.00 97.38 330 PHE A C 1
ATOM 2652 O O . PHE A 1 330 ? 13.395 -2.501 -41.066 1.00 97.38 330 PHE A O 1
ATOM 2659 N N . THR A 1 331 ? 14.7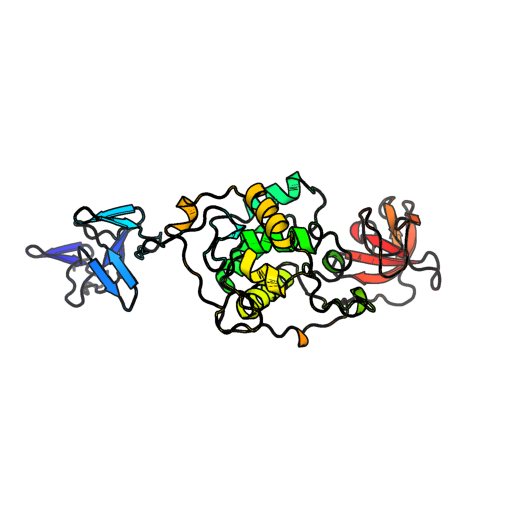02 -3.811 -39.809 1.00 96.44 331 THR A N 1
ATOM 2660 C CA . THR A 1 331 ? 14.724 -4.978 -40.701 1.00 96.44 331 THR A CA 1
ATOM 2661 C C . THR A 1 331 ? 14.387 -6.237 -39.909 1.00 96.44 331 THR A C 1
ATOM 2663 O O . THR A 1 331 ? 14.566 -6.262 -38.693 1.00 96.44 331 THR A O 1
ATOM 2666 N N . ILE A 1 332 ? 13.921 -7.301 -40.569 1.00 92.00 332 ILE A N 1
ATOM 2667 C CA . ILE A 1 332 ? 13.387 -8.497 -39.888 1.00 92.00 332 ILE A CA 1
ATOM 2668 C C . ILE A 1 332 ? 14.372 -9.143 -38.894 1.00 92.00 332 ILE A C 1
ATOM 2670 O O . ILE A 1 332 ? 13.946 -9.635 -37.855 1.00 92.00 332 ILE A O 1
ATOM 2674 N N . ASN A 1 333 ? 15.678 -9.063 -39.177 1.00 90.50 333 ASN A N 1
ATOM 2675 C CA . ASN A 1 333 ? 16.765 -9.602 -38.348 1.00 90.50 333 ASN A CA 1
ATOM 2676 C C . ASN A 1 333 ? 17.717 -8.500 -37.842 1.00 90.50 333 ASN A C 1
ATOM 2678 O O . ASN A 1 333 ? 18.880 -8.767 -37.550 1.00 90.50 333 ASN A O 1
ATOM 2682 N N . GLY A 1 334 ? 17.256 -7.249 -37.829 1.00 93.88 334 GLY A N 1
ATOM 2683 C CA . GLY A 1 334 ? 18.065 -6.103 -37.430 1.00 93.88 334 GLY A CA 1
ATOM 2684 C C . GLY A 1 334 ? 18.222 -5.972 -35.918 1.00 93.88 334 GLY A C 1
ATOM 2685 O O . GLY A 1 334 ? 17.650 -6.732 -35.134 1.00 93.88 334 GLY A O 1
ATOM 2686 N N . ASN A 1 335 ? 18.960 -4.937 -35.520 1.00 95.19 335 ASN A N 1
ATOM 2687 C CA . ASN A 1 335 ? 19.066 -4.534 -34.122 1.00 95.19 335 ASN A CA 1
ATOM 2688 C C . ASN A 1 335 ? 17.681 -4.253 -33.529 1.00 95.19 335 ASN A C 1
ATOM 2690 O O . ASN A 1 335 ? 16.793 -3.721 -34.205 1.00 95.19 335 ASN A O 1
ATOM 2694 N N . LYS A 1 336 ? 17.523 -4.636 -32.263 1.00 95.50 336 LYS A N 1
ATOM 2695 C CA . LYS A 1 336 ? 16.264 -4.558 -31.530 1.00 95.50 336 LYS A CA 1
ATOM 2696 C C . LYS A 1 336 ? 16.220 -3.299 -30.680 1.00 95.50 336 LYS A C 1
ATOM 2698 O O . LYS A 1 336 ? 17.181 -2.988 -29.984 1.00 95.50 336 LYS A O 1
ATOM 2703 N N . TYR A 1 337 ? 15.076 -2.638 -30.715 1.00 95.50 337 TYR A N 1
ATOM 2704 C CA . TYR A 1 337 ? 14.788 -1.418 -29.977 1.00 95.50 337 TYR A CA 1
ATOM 2705 C C . TYR A 1 337 ? 13.400 -1.502 -29.356 1.00 95.50 337 TYR A C 1
ATOM 2707 O O . TYR A 1 337 ? 12.602 -2.361 -29.720 1.00 95.50 337 TYR A O 1
ATOM 2715 N N . TRP A 1 338 ? 13.096 -0.592 -28.443 1.00 95.69 338 TRP A N 1
ATOM 2716 C CA . TRP A 1 338 ? 11.825 -0.525 -27.740 1.00 95.69 338 TRP A CA 1
ATOM 2717 C C . TRP A 1 338 ? 11.134 0.806 -27.988 1.00 95.69 338 TRP A C 1
ATOM 2719 O O . TRP A 1 338 ? 11.768 1.859 -27.994 1.00 95.69 338 TRP A O 1
ATOM 2729 N N . ILE A 1 339 ? 9.820 0.759 -28.169 1.00 95.62 339 ILE A N 1
ATOM 2730 C CA . ILE A 1 339 ? 8.960 1.936 -28.300 1.00 95.62 339 ILE A CA 1
ATOM 2731 C C . ILE A 1 339 ? 7.626 1.679 -27.602 1.00 95.62 339 ILE A C 1
ATOM 2733 O O . ILE A 1 339 ? 7.159 0.543 -27.538 1.00 95.62 339 ILE A O 1
ATOM 2737 N N . LEU A 1 340 ? 6.992 2.723 -27.073 1.00 94.94 340 LEU A N 1
ATOM 2738 C CA . LEU A 1 340 ? 5.655 2.598 -26.497 1.00 94.94 340 LEU A CA 1
ATOM 2739 C C . LEU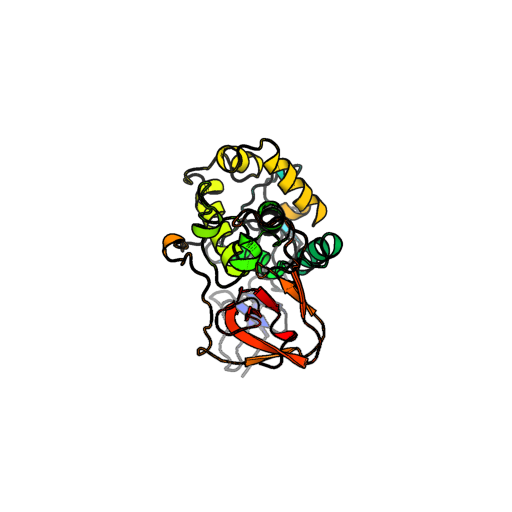 A 1 340 ? 4.644 2.201 -27.577 1.00 94.94 340 LEU A C 1
ATOM 2741 O O . LEU A 1 340 ? 4.532 2.860 -28.612 1.00 94.94 340 LEU A O 1
ATOM 2745 N N . LYS A 1 341 ? 3.834 1.178 -27.296 1.00 95.69 341 LYS A N 1
ATOM 2746 C CA . LYS A 1 341 ? 2.770 0.687 -28.181 1.00 95.69 341 LYS A CA 1
ATOM 2747 C C . LYS A 1 341 ? 1.807 1.781 -28.617 1.00 95.69 341 LYS A C 1
ATOM 2749 O O . LYS A 1 341 ? 1.362 1.791 -29.756 1.00 95.69 341 LYS A O 1
ATOM 2754 N N . THR A 1 342 ? 1.525 2.742 -27.739 1.00 95.44 342 THR A N 1
ATOM 2755 C CA . THR A 1 342 ? 0.649 3.892 -28.028 1.00 95.44 342 THR A CA 1
ATOM 2756 C C . THR A 1 342 ? 1.163 4.786 -29.164 1.00 95.44 342 THR A C 1
ATOM 2758 O O . THR A 1 342 ? 0.418 5.629 -29.667 1.00 95.44 342 THR A O 1
ATOM 2761 N N . LYS A 1 343 ? 2.425 4.616 -29.577 1.00 96.38 343 LYS A N 1
ATOM 2762 C CA . LYS A 1 343 ? 3.079 5.327 -30.685 1.00 96.38 343 LYS A CA 1
ATOM 2763 C C . LYS A 1 343 ? 3.044 4.547 -31.998 1.00 96.38 343 LYS A C 1
ATOM 2765 O O . LYS A 1 343 ? 3.445 5.091 -33.024 1.00 96.38 343 LYS A O 1
ATOM 2770 N N . LEU A 1 344 ? 2.557 3.310 -31.986 1.00 96.94 344 LEU A N 1
ATOM 2771 C CA . LEU A 1 344 ? 2.443 2.449 -33.155 1.00 96.94 344 LEU A CA 1
ATOM 2772 C C . LEU A 1 344 ? 0.968 2.218 -33.511 1.00 96.94 344 LEU A C 1
ATOM 2774 O O . LEU A 1 344 ? 0.106 2.120 -32.640 1.00 96.94 344 LEU A O 1
ATOM 2778 N N . ASN A 1 345 ? 0.693 2.099 -34.804 1.00 96.44 345 ASN A N 1
ATOM 2779 C CA . ASN A 1 345 ? -0.490 1.427 -35.325 1.00 96.44 345 ASN A CA 1
ATOM 2780 C C . ASN A 1 345 ? -0.100 -0.048 -35.497 1.00 96.44 345 ASN A C 1
ATOM 2782 O O . ASN A 1 345 ? 0.633 -0.378 -36.435 1.00 96.44 345 ASN A O 1
ATOM 2786 N N . MET A 1 346 ? -0.490 -0.867 -34.516 1.00 90.12 346 MET A N 1
ATOM 2787 C CA . MET A 1 346 ? -0.173 -2.298 -34.394 1.00 90.12 346 MET A CA 1
ATOM 2788 C C . MET A 1 346 ? -1.320 -3.180 -34.857 1.00 90.12 346 MET A C 1
ATOM 2790 O O . MET A 1 346 ? -2.483 -2.759 -34.650 1.00 90.12 346 MET A O 1
#

InterPro domains:
  IPR002901 Mannosyl-glycoprotein endo-beta-N-acetylglucosamidase-like domain [PF01832] (126-237)
  IPR002901 Mannosyl-glycoprotein endo-beta-N-acetylglucosamidase-like domain [SM00047] (113-247)
  IPR018337 Cell wall/choline-binding repeat [PF01473] (43-61)
  IPR018337 Cell wall/choline-binding repeat [PF01473] (63-79)
  IPR018337 Cell wall/choline-binding repeat [PF19127] (3-42)
  IPR018337 Cell wall/choline-binding repeat [PS51170] (2-21)
  IPR018337 Cell wall/choline-binding repeat [PS51170] (22-41)
  IPR018337 Cell wall/choline-binding repeat [PS51170] (42-61)
  IPR018337 Cell wall/choline-binding repeat [PS51170] (62-81)
  IPR051056 Glycosyl Hydrolase Family 73 [PTHR33308] (97-281)

Foldseek 3Di:
DDAQWDDDPNFIFGAHPVRHTDAAWDDDPNFIFGAHPVRTTDAAWDDDPPWIWGQHPVRTTDAAWDQDPNDIWHAHPVRTTFAFDPDPDPAQQQDQQLFEFPDALVLLLVLLCVVPVPAPCRPVSVLLVVLCQQFSGYSLLLSLQLCVQCVRLANPCCVQQVASNLDQQDPVASLQRGFRDLHVSRNSNQVSLLCSQADNDPPHVQHPHSGLQSNPVPPDPDNCPSVSSRVSSCSSPNDDSVSRRRTDRHDGRPDHDDRVPTDSDFPKDFDPQPDKKFFQAKDWKFLDAHDDQDQDPNPRDNDGTPDIDHGGQMWTWTIATPSQKTWTHSDRPHRTIIDHNVRIPD

Organism: NCBI:txid64104

pLDDT: mean 94.37, std 6.36, range [60.16, 98.88]

Secondary structure (DSSP, 8-state):
---EEEEETTEEEEE-TTSPBP-EEEEETTEEEEE-TTSPBP-EEEEETTEEEEE-TTSPBP-EEEEETTEEEEE-TT--EEPPP----SSGGGS-TTBPP---HHHHHHHHHHH-TT-TTTT-HHHHHHHHHHH---HHHHHHHHHHHHTTTTSHHHHHH--TT-TT--TT-HHHHSPP-SSHHHHHHHHHHHHIIIIISTTSTT-S-SSHHHHHHHH-S-TTHHHHHHHHHHHHS---THHHHT--BPPPPSSPP-GGGS-SS--PEE--TT-EEEESS-EEEESSS--SS--BTTTTBS--EEEEE-TT-EEEEEEE-TTSEEEEESSTTS--EEEEGGGEE-

Radius of gyration: 27.64 Å; chains: 1; bounding box: 76×36×76 Å